Protein AF-A0A7C7GQB6-F1 (afdb_monomer)

Nearest PDB structures (foldseek):
  8q01-assembly1_b  TM=3.388E-01  e=7.720E+00  Staphylococcus phage 812
  8qje-assembly1_W  TM=3.036E-01  e=8.707E+00  Staphylococcus phage 812

Mean predicted aligned error: 8.92 Å

Solvent-accessible surface area (backbone atoms only — not comparable to full-atom values): 10296 Å² total; per-residue (Å²): 119,85,79,39,52,36,67,22,80,66,44,85,80,32,43,26,67,50,54,74,67,58,46,50,57,51,26,56,77,70,77,45,59,72,58,88,51,66,62,58,26,50,51,31,39,35,53,9,39,59,60,48,52,80,47,51,86,51,40,43,52,42,63,76,54,91,80,46,74,56,72,59,32,31,34,79,33,45,49,88,74,39,80,46,58,46,55,44,66,55,67,39,57,42,50,19,26,48,42,38,15,25,42,44,68,72,64,49,53,82,80,52,74,74,82,50,54,31,79,64,48,80,47,82,55,102,87,49,81,49,76,43,63,35,84,97,44,66,39,77,41,58,70,82,57,60,58,32,52,62,42,39,32,44,49,16,48,65,35,30,48,74,32,92,75,44,48,86,79,70,83,55,78,89,74,60,73,89,126

Structure (mmCIF, N/CA/C/O backbone):
data_AF-A0A7C7GQB6-F1
#
_entry.id   AF-A0A7C7GQB6-F1
#
loop_
_atom_site.group_PDB
_atom_site.id
_atom_site.type_symbol
_atom_site.label_atom_id
_atom_site.label_alt_id
_atom_site.label_comp_id
_atom_site.label_asym_id
_atom_site.label_entity_id
_atom_site.label_seq_id
_atom_site.pdbx_PDB_ins_code
_atom_site.Cartn_x
_atom_site.Cartn_y
_atom_site.Cartn_z
_atom_site.occupancy
_atom_site.B_iso_or_equiv
_atom_site.auth_seq_id
_atom_site.auth_comp_id
_atom_site.auth_asym_id
_atom_site.auth_atom_id
_atom_site.pdbx_PDB_model_num
ATOM 1 N N . MET A 1 1 ? -6.921 -18.871 4.828 1.00 70.94 1 MET A N 1
ATOM 2 C CA . MET A 1 1 ? -6.533 -19.418 3.502 1.00 70.94 1 MET A CA 1
ATOM 3 C C . MET A 1 1 ? -5.348 -18.599 3.068 1.00 70.94 1 MET A C 1
ATOM 5 O O . MET A 1 1 ? -5.492 -17.382 3.050 1.00 70.94 1 MET A O 1
ATOM 9 N N . ALA A 1 2 ? -4.231 -19.246 2.734 1.00 89.69 2 ALA A N 1
ATOM 10 C CA . ALA A 1 2 ? -2.969 -18.555 2.496 1.00 89.69 2 ALA A CA 1
ATOM 11 C C . ALA A 1 2 ? -3.115 -17.376 1.518 1.00 89.69 2 ALA A C 1
ATOM 13 O O . ALA A 1 2 ? -3.885 -17.445 0.557 1.00 89.69 2 ALA A O 1
ATOM 14 N N . LEU A 1 3 ? -2.388 -16.295 1.799 1.00 96.31 3 LEU A N 1
ATOM 15 C CA . LEU A 1 3 ? -2.305 -15.127 0.923 1.00 96.31 3 LEU A CA 1
ATOM 16 C C . LEU A 1 3 ? -1.665 -15.514 -0.413 1.00 96.31 3 LEU A C 1
ATOM 18 O O . LEU A 1 3 ? -0.683 -16.258 -0.447 1.00 96.31 3 LEU A O 1
ATOM 22 N N . ILE A 1 4 ? -2.196 -14.961 -1.496 1.00 97.62 4 ILE A N 1
ATOM 23 C CA . ILE A 1 4 ? -1.592 -15.016 -2.822 1.00 97.62 4 ILE A CA 1
ATOM 24 C C . ILE A 1 4 ? -0.772 -13.736 -2.966 1.00 97.62 4 ILE A C 1
ATOM 26 O O . ILE A 1 4 ? -1.314 -12.639 -3.117 1.00 97.62 4 ILE A O 1
ATOM 30 N N . VAL A 1 5 ? 0.545 -13.877 -2.845 1.00 97.81 5 VAL A N 1
ATOM 31 C CA . VAL A 1 5 ? 1.470 -12.742 -2.801 1.00 97.81 5 VAL A CA 1
ATOM 32 C C . VAL A 1 5 ? 1.853 -12.326 -4.216 1.00 97.81 5 VAL A C 1
ATOM 34 O O . VAL A 1 5 ? 2.318 -13.149 -4.997 1.00 97.81 5 VAL A O 1
ATOM 37 N N . GLU A 1 6 ? 1.683 -11.044 -4.526 1.00 97.56 6 GLU A N 1
ATOM 38 C CA . GLU A 1 6 ? 2.256 -10.419 -5.716 1.00 97.56 6 GLU A CA 1
ATOM 39 C C . GLU A 1 6 ? 3.750 -10.157 -5.492 1.00 97.56 6 GLU A C 1
ATOM 41 O O . GLU A 1 6 ? 4.127 -9.448 -4.555 1.00 97.56 6 GLU A O 1
ATOM 46 N N . ASP A 1 7 ? 4.588 -10.702 -6.369 1.00 95.62 7 ASP A N 1
ATOM 47 C CA . ASP A 1 7 ? 6.048 -10.598 -6.310 1.00 95.62 7 ASP A CA 1
ATOM 48 C C . ASP A 1 7 ? 6.649 -9.720 -7.421 1.00 95.62 7 ASP A C 1
ATOM 50 O O . ASP A 1 7 ? 7.855 -9.492 -7.419 1.00 95.62 7 ASP A O 1
ATOM 54 N N . GLY A 1 8 ? 5.815 -9.172 -8.310 1.00 95.56 8 GLY A N 1
ATOM 55 C CA . GLY A 1 8 ? 6.209 -8.387 -9.477 1.00 95.56 8 GLY A CA 1
ATOM 56 C C . GLY A 1 8 ? 5.982 -9.112 -10.805 1.00 95.56 8 GLY A C 1
ATOM 57 O O . GLY A 1 8 ? 6.070 -8.488 -11.863 1.00 95.56 8 GLY A O 1
ATOM 58 N N . THR A 1 9 ? 5.628 -10.400 -10.770 1.00 96.06 9 THR A N 1
ATOM 59 C CA . THR A 1 9 ? 5.387 -11.222 -11.964 1.00 96.06 9 THR A CA 1
ATOM 60 C C . THR A 1 9 ? 3.933 -11.233 -12.448 1.00 96.06 9 THR A C 1
ATOM 62 O O . THR A 1 9 ? 3.624 -11.925 -13.419 1.00 96.06 9 THR A O 1
ATOM 65 N N . VAL A 1 10 ? 3.042 -10.429 -11.847 1.00 95.38 10 VAL A N 1
ATOM 66 C CA . VAL A 1 10 ? 1.593 -10.410 -12.135 1.00 95.38 10 VAL A CA 1
ATOM 67 C C . VAL A 1 10 ? 0.948 -11.742 -11.753 1.00 95.38 10 VAL A C 1
ATOM 69 O O . VAL A 1 10 ? 0.405 -12.480 -12.582 1.00 95.38 10 VAL A O 1
ATOM 72 N N . VAL A 1 11 ? 1.007 -12.056 -10.463 1.00 96.50 11 VAL A N 1
ATOM 73 C CA . VAL A 1 11 ? 0.475 -13.300 -9.913 1.00 96.50 11 VAL A CA 1
ATOM 74 C C . VAL A 1 11 ? -1.052 -13.287 -10.009 1.00 96.50 11 VAL A C 1
ATOM 76 O O . VAL A 1 11 ? -1.742 -12.401 -9.495 1.00 96.50 11 VAL A O 1
ATOM 79 N N . ALA A 1 12 ? -1.607 -14.293 -10.686 1.00 94.50 12 ALA A N 1
ATOM 80 C CA . ALA A 1 12 ? -3.045 -14.393 -10.898 1.00 94.50 12 ALA A CA 1
ATOM 81 C C . ALA A 1 12 ? -3.794 -14.489 -9.559 1.00 94.50 12 ALA A C 1
ATOM 83 O O . ALA A 1 12 ? -3.564 -15.399 -8.766 1.00 94.50 12 ALA A O 1
ATOM 84 N N . GLY A 1 13 ? -4.721 -13.556 -9.330 1.00 93.94 13 GLY A N 1
ATOM 85 C CA . GLY A 1 13 ? -5.523 -13.526 -8.107 1.00 93.94 13 GLY A CA 1
ATOM 86 C C . GLY A 1 13 ? -4.771 -13.039 -6.868 1.00 93.94 13 GLY A C 1
ATOM 87 O O . GLY A 1 13 ? -5.239 -13.306 -5.764 1.00 93.94 13 GLY A O 1
ATOM 88 N N . ALA A 1 14 ? -3.643 -12.336 -7.027 1.00 97.06 14 ALA A N 1
ATOM 89 C CA . ALA A 1 14 ? -2.919 -11.773 -5.897 1.00 97.06 14 ALA A CA 1
ATOM 90 C C . ALA A 1 14 ? -3.815 -10.899 -5.008 1.00 97.06 14 ALA A C 1
ATOM 92 O O . ALA A 1 14 ? -4.582 -10.059 -5.492 1.00 97.06 14 ALA A O 1
ATOM 93 N N . ASP A 1 15 ? -3.694 -11.103 -3.700 1.00 97.56 15 ASP A N 1
ATOM 94 C CA . ASP A 1 15 ? -4.493 -10.454 -2.662 1.00 97.56 15 ASP A CA 1
ATOM 95 C C . ASP A 1 15 ? -3.631 -9.835 -1.542 1.00 97.56 15 ASP A C 1
ATOM 97 O O . ASP A 1 15 ? -4.162 -9.299 -0.566 1.00 97.56 15 ASP A O 1
ATOM 101 N N . SER A 1 16 ? -2.302 -9.867 -1.701 1.00 97.94 16 SER A N 1
ATOM 102 C CA . SER A 1 16 ? -1.323 -9.252 -0.804 1.00 97.94 16 SER A CA 1
ATOM 103 C C . SER A 1 16 ? -0.020 -8.900 -1.537 1.00 97.94 16 SER A C 1
ATOM 105 O O . SER A 1 16 ? 0.312 -9.517 -2.544 1.00 97.94 16 SER A O 1
ATOM 107 N N . PHE A 1 17 ? 0.755 -7.942 -1.016 1.00 98.06 17 PHE A N 1
ATOM 108 C CA . PHE A 1 17 ? 2.130 -7.639 -1.458 1.00 98.06 17 PHE A CA 1
ATOM 109 C C . PHE A 1 17 ? 3.212 -8.260 -0.556 1.00 98.06 17 PHE A C 1
ATOM 111 O O . PHE A 1 17 ? 4.404 -8.154 -0.848 1.00 98.06 17 PHE A O 1
ATOM 118 N N . SER A 1 18 ? 2.802 -8.890 0.548 1.00 96.75 18 SER A N 1
ATOM 119 C CA . SER A 1 18 ? 3.688 -9.529 1.526 1.00 96.75 18 SER A CA 1
ATOM 120 C C . SER A 1 18 ? 3.095 -10.846 2.024 1.00 96.75 18 SER A C 1
ATOM 122 O O . SER A 1 18 ? 1.871 -10.983 2.135 1.00 96.75 18 SER A O 1
ATOM 124 N N . SER A 1 19 ? 3.957 -11.801 2.380 1.00 97.25 19 SER A N 1
ATOM 125 C CA . SER A 1 19 ? 3.536 -12.982 3.139 1.00 97.25 19 SER A CA 1
ATOM 126 C C . SER A 1 19 ? 3.063 -12.582 4.546 1.00 97.25 19 SER A C 1
ATOM 128 O O . SER A 1 19 ? 3.399 -11.502 5.037 1.00 97.25 19 SER A O 1
ATOM 130 N N . LEU A 1 20 ? 2.305 -13.450 5.226 1.00 96.94 20 LEU A N 1
ATOM 131 C CA . LEU A 1 20 ? 1.854 -13.183 6.600 1.00 96.94 20 LEU A CA 1
ATOM 132 C C . LEU A 1 20 ? 3.038 -13.006 7.569 1.00 96.94 20 LEU A C 1
ATOM 134 O O . LEU A 1 20 ? 3.016 -12.120 8.423 1.00 96.94 20 LEU A O 1
ATOM 138 N N . ILE A 1 21 ? 4.074 -13.837 7.419 1.00 96.56 21 ILE A N 1
ATOM 139 C CA . ILE A 1 21 ? 5.268 -13.814 8.273 1.00 96.56 21 ILE A CA 1
ATOM 140 C C . ILE A 1 21 ? 6.021 -12.495 8.084 1.00 96.56 21 ILE A C 1
ATOM 142 O O . ILE A 1 21 ? 6.304 -11.805 9.065 1.00 96.56 21 ILE A O 1
ATOM 146 N N . ASP A 1 22 ? 6.272 -12.104 6.832 1.00 96.88 22 ASP A N 1
ATOM 147 C CA . ASP A 1 22 ? 6.981 -10.859 6.524 1.00 96.88 22 ASP A CA 1
ATOM 148 C C . ASP A 1 22 ? 6.170 -9.638 6.956 1.00 96.88 22 ASP A C 1
ATOM 150 O O . ASP A 1 22 ? 6.722 -8.683 7.500 1.00 96.88 22 ASP A O 1
ATOM 154 N N . ALA A 1 23 ? 4.848 -9.675 6.766 1.00 97.25 23 ALA A N 1
ATOM 155 C CA . ALA A 1 23 ? 3.964 -8.599 7.186 1.00 97.25 23 ALA A CA 1
ATOM 156 C C . ALA A 1 23 ? 3.983 -8.403 8.707 1.00 97.25 23 ALA A C 1
ATOM 158 O O . ALA A 1 23 ? 4.039 -7.267 9.171 1.00 97.25 23 ALA A O 1
ATOM 159 N N . ARG A 1 24 ? 3.991 -9.484 9.495 1.00 97.19 24 ARG A N 1
ATOM 160 C CA . ARG A 1 24 ? 4.112 -9.395 10.959 1.00 97.19 24 ARG A CA 1
ATOM 161 C C . ARG A 1 24 ? 5.477 -8.878 11.392 1.00 97.19 24 ARG A C 1
ATOM 163 O O . ARG A 1 24 ? 5.537 -7.992 12.240 1.00 97.19 24 ARG A O 1
ATOM 170 N N . ALA A 1 25 ? 6.556 -9.387 10.799 1.00 96.75 25 ALA A N 1
ATOM 171 C CA . ALA A 1 25 ? 7.905 -8.911 11.097 1.00 96.75 25 ALA A CA 1
ATOM 172 C C . ALA A 1 25 ? 8.040 -7.408 10.804 1.00 96.75 25 ALA A C 1
ATOM 174 O O . ALA A 1 25 ? 8.552 -6.646 11.624 1.00 96.75 25 ALA A O 1
ATOM 175 N N . LEU A 1 26 ? 7.513 -6.967 9.661 1.00 95.25 26 LEU A N 1
ATOM 176 C CA . LEU A 1 26 ? 7.531 -5.565 9.271 1.00 95.25 26 LEU A CA 1
ATOM 177 C C . LEU A 1 26 ? 6.618 -4.714 10.167 1.00 95.25 26 LEU A C 1
ATOM 179 O O . LEU A 1 26 ? 7.030 -3.637 10.580 1.00 95.25 26 LEU A O 1
ATOM 183 N N . ALA A 1 27 ? 5.431 -5.197 10.543 1.00 96.31 27 ALA A N 1
ATOM 184 C CA . ALA A 1 27 ? 4.545 -4.491 11.469 1.00 96.31 27 ALA A CA 1
ATOM 185 C C . ALA A 1 27 ? 5.230 -4.216 12.819 1.00 96.31 27 ALA A C 1
ATOM 187 O O . ALA A 1 27 ? 5.246 -3.073 13.275 1.00 96.31 27 ALA A O 1
ATOM 188 N N . VAL A 1 28 ? 5.887 -5.226 13.401 1.00 96.25 28 VAL A N 1
ATOM 189 C CA . VAL A 1 28 ? 6.625 -5.095 14.670 1.00 96.25 28 VAL A CA 1
ATOM 190 C C . VAL A 1 28 ? 7.731 -4.043 14.576 1.00 96.25 28 VAL A C 1
ATOM 192 O O . VAL A 1 28 ? 7.848 -3.205 15.469 1.00 96.25 28 VAL A O 1
ATOM 195 N N . ASN A 1 29 ? 8.497 -4.026 13.480 1.00 95.31 29 ASN A N 1
ATOM 196 C CA . ASN A 1 29 ? 9.581 -3.056 13.281 1.00 95.31 29 ASN A CA 1
ATOM 197 C C . ASN A 1 29 ? 9.105 -1.592 13.288 1.00 95.31 29 ASN A C 1
ATOM 199 O O . ASN A 1 29 ? 9.885 -0.702 13.620 1.00 95.31 29 ASN A O 1
ATOM 203 N N . TYR A 1 30 ? 7.841 -1.342 12.934 1.00 93.75 30 TYR A N 1
ATOM 204 C CA . TYR A 1 30 ? 7.252 -0.002 12.859 1.00 93.75 30 TYR A CA 1
ATOM 205 C C . TYR A 1 30 ? 6.214 0.278 13.957 1.00 93.75 30 TYR A C 1
ATOM 207 O O . TYR A 1 30 ? 5.532 1.300 13.898 1.00 93.75 30 TYR A O 1
ATOM 215 N N . GLY A 1 31 ? 6.096 -0.598 14.963 1.00 94.69 31 GLY A N 1
ATOM 216 C CA . GLY A 1 31 ? 5.137 -0.438 16.062 1.00 94.69 31 GLY A CA 1
ATOM 217 C C . GLY A 1 31 ? 3.670 -0.569 15.637 1.00 94.69 31 GLY A C 1
ATOM 218 O O . GLY A 1 31 ? 2.796 -0.010 16.293 1.00 94.69 31 GLY A O 1
ATOM 219 N N . LEU A 1 32 ? 3.409 -1.276 14.536 1.00 95.62 32 LEU A N 1
ATOM 220 C CA . LEU A 1 32 ? 2.077 -1.570 14.014 1.00 95.62 32 LEU A CA 1
ATOM 221 C C . LEU A 1 32 ? 1.599 -2.935 14.507 1.00 95.62 32 LEU A C 1
ATOM 223 O O . LEU A 1 32 ? 2.395 -3.818 14.835 1.00 95.62 32 LEU A O 1
ATOM 227 N N . THR A 1 33 ? 0.285 -3.128 14.514 1.00 93.94 33 THR A N 1
ATOM 228 C CA . THR A 1 33 ? -0.357 -4.341 15.015 1.00 93.94 33 THR A CA 1
ATOM 229 C C . THR A 1 33 ? -1.181 -5.039 13.941 1.00 93.94 33 THR A C 1
ATOM 231 O O . THR A 1 33 ? -1.973 -4.442 13.213 1.00 93.94 33 THR A O 1
ATOM 234 N N . LEU A 1 34 ? -1.013 -6.357 13.871 1.00 96.12 34 LEU A N 1
ATOM 235 C CA . LEU A 1 34 ? -1.897 -7.257 13.140 1.00 96.12 34 LEU A CA 1
ATOM 236 C C . LEU A 1 34 ? -2.498 -8.259 14.134 1.00 96.12 34 LEU A C 1
ATOM 238 O O . LEU A 1 34 ? -1.863 -8.543 15.155 1.00 96.12 34 LEU A O 1
ATOM 242 N N . PRO A 1 35 ?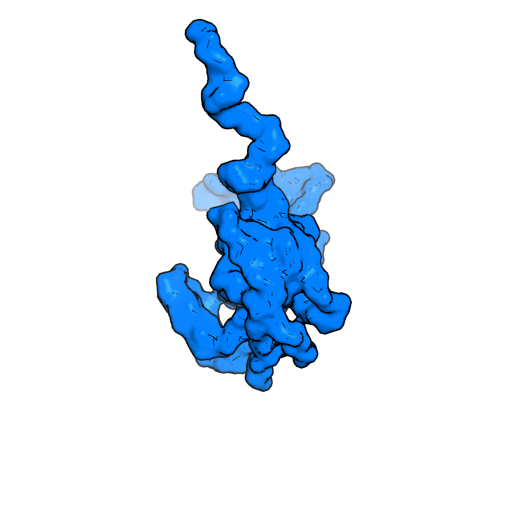 -3.687 -8.815 13.849 1.00 96.62 35 PRO A N 1
ATOM 243 C CA . PRO A 1 35 ? -4.267 -9.881 14.654 1.00 96.62 35 PRO A CA 1
ATOM 244 C C . PRO A 1 35 ? -3.295 -11.041 14.906 1.00 96.62 35 PRO A C 1
ATOM 246 O O . PRO A 1 35 ? -2.480 -11.406 14.049 1.00 96.62 35 PRO A O 1
ATOM 249 N N . VAL A 1 36 ? -3.396 -11.633 16.098 1.00 95.44 36 VAL A N 1
ATOM 250 C CA . VAL A 1 36 ? -2.636 -12.839 16.467 1.00 95.44 36 VAL A CA 1
ATOM 251 C C . VAL A 1 36 ? -3.205 -14.068 15.762 1.00 95.44 36 VAL A C 1
ATOM 253 O O . VAL A 1 36 ? -2.446 -14.958 15.390 1.00 95.44 36 VAL A O 1
ATOM 256 N N . ASP A 1 37 ? -4.519 -14.098 15.529 1.00 96.31 37 ASP A N 1
ATOM 257 C CA . ASP A 1 37 ? -5.131 -15.117 14.686 1.00 96.31 37 ASP A CA 1
ATOM 258 C C . ASP A 1 37 ? -4.700 -14.921 13.227 1.00 96.31 37 ASP A C 1
ATOM 260 O O . ASP A 1 37 ? -4.782 -13.822 12.670 1.00 96.31 37 ASP A O 1
ATOM 264 N N . ASP A 1 38 ? -4.206 -15.994 12.612 1.00 96.75 38 ASP A N 1
ATOM 265 C CA . ASP A 1 38 ? -3.687 -15.952 11.246 1.00 96.75 38 ASP A CA 1
ATOM 266 C C . ASP A 1 38 ? -4.796 -15.657 10.235 1.00 96.75 38 ASP A C 1
ATOM 268 O O . ASP A 1 38 ? -4.595 -14.865 9.318 1.00 96.75 38 ASP A O 1
ATOM 272 N N . THR A 1 39 ? -5.990 -16.224 10.419 1.00 96.00 39 THR A N 1
ATOM 273 C CA . THR A 1 39 ? -7.111 -16.012 9.494 1.00 96.00 39 THR A CA 1
ATOM 274 C C . THR A 1 39 ? -7.574 -14.560 9.543 1.00 96.00 39 THR A C 1
ATOM 276 O O . THR A 1 39 ? -7.787 -13.941 8.499 1.00 96.00 39 THR A O 1
ATOM 279 N N . GLU A 1 40 ? -7.682 -13.982 10.737 1.00 95.94 40 GLU A N 1
ATOM 280 C CA . GLU A 1 40 ? -8.010 -12.567 10.907 1.00 95.94 40 GLU A CA 1
ATOM 281 C C . GLU A 1 40 ? -6.923 -11.657 10.327 1.00 95.94 40 GLU A C 1
ATOM 283 O O . GLU A 1 40 ? -7.238 -10.694 9.624 1.00 95.94 40 GLU A O 1
ATOM 288 N N . ALA A 1 41 ? -5.645 -11.964 10.558 1.00 96.88 41 ALA A N 1
ATOM 289 C CA . ALA A 1 41 ? -4.536 -11.177 10.027 1.00 96.88 41 ALA A CA 1
ATOM 290 C C . ALA A 1 41 ? -4.488 -11.206 8.497 1.00 96.88 41 ALA A C 1
ATOM 292 O O . ALA A 1 41 ? -4.329 -10.162 7.862 1.00 96.88 41 ALA A O 1
ATOM 293 N N . GLU A 1 42 ? -4.693 -12.376 7.893 1.00 97.62 42 GLU A N 1
ATOM 294 C CA . GLU A 1 42 ? -4.820 -12.517 6.445 1.00 97.62 42 GLU A CA 1
ATOM 295 C C . GLU A 1 42 ? -5.991 -11.682 5.902 1.00 97.62 42 GLU A C 1
ATOM 297 O O . GLU A 1 42 ? -5.857 -11.017 4.875 1.00 97.62 42 GLU A O 1
ATOM 302 N N . VAL A 1 43 ? -7.140 -11.669 6.587 1.00 96.31 43 VAL A N 1
ATOM 303 C CA . VAL A 1 43 ? -8.281 -10.821 6.203 1.00 96.31 43 VAL A CA 1
ATOM 304 C C . VAL A 1 43 ? -7.914 -9.338 6.273 1.00 96.31 43 VAL A C 1
ATOM 306 O O . VAL A 1 43 ? -8.197 -8.606 5.322 1.00 96.31 43 VAL A O 1
ATOM 309 N N . LYS A 1 44 ? -7.245 -8.884 7.339 1.00 96.25 44 LYS A N 1
ATOM 310 C CA . LYS A 1 44 ? -6.797 -7.486 7.458 1.00 96.25 44 LYS A CA 1
ATOM 311 C C . LYS A 1 44 ? -5.809 -7.107 6.358 1.00 96.25 44 LYS A C 1
ATOM 313 O O . LYS A 1 44 ? -5.949 -6.033 5.780 1.00 96.25 44 LYS A O 1
ATOM 318 N N . LEU A 1 45 ? -4.889 -8.003 6.000 1.00 97.69 45 LEU A N 1
ATOM 319 C CA . LEU A 1 45 ? -3.940 -7.788 4.906 1.00 97.69 45 LEU A CA 1
ATOM 320 C C . LEU A 1 45 ? -4.629 -7.651 3.547 1.00 97.69 45 LEU A C 1
ATOM 322 O O . LEU A 1 45 ? -4.274 -6.749 2.784 1.00 97.69 45 LEU A O 1
ATOM 326 N N . ARG A 1 46 ? -5.651 -8.467 3.266 1.00 97.44 46 ARG A N 1
ATOM 327 C CA . ARG A 1 46 ? -6.481 -8.335 2.055 1.00 97.44 46 ARG A CA 1
ATOM 328 C C . ARG A 1 46 ? -7.259 -7.023 2.031 1.00 97.44 46 ARG A C 1
ATOM 330 O O . ARG A 1 46 ? -7.332 -6.356 1.001 1.00 97.44 46 ARG A O 1
ATOM 337 N N . GLN A 1 47 ? -7.826 -6.621 3.167 1.00 95.44 47 GLN A N 1
ATOM 338 C CA . GLN A 1 47 ? -8.517 -5.336 3.285 1.00 95.44 47 GLN A CA 1
ATOM 339 C C . GLN A 1 47 ? -7.553 -4.165 3.061 1.00 95.44 47 GLN A C 1
ATOM 341 O O . GLN A 1 47 ? -7.891 -3.226 2.338 1.00 95.44 47 GLN A O 1
ATOM 346 N N . GLY A 1 48 ? -6.336 -4.245 3.606 1.00 95.75 48 GLY A N 1
ATOM 347 C CA . GLY A 1 48 ? -5.269 -3.283 3.351 1.00 95.75 48 GLY A CA 1
ATOM 348 C C . GLY A 1 48 ? -4.882 -3.223 1.874 1.00 95.75 48 GLY A C 1
ATOM 349 O O . GLY A 1 48 ? -4.804 -2.135 1.311 1.00 95.75 48 GLY A O 1
ATOM 350 N N . TYR A 1 49 ? -4.726 -4.377 1.220 1.00 97.06 49 TYR A N 1
ATOM 351 C CA . TYR A 1 49 ? -4.433 -4.479 -0.212 1.00 97.06 49 TYR A CA 1
ATOM 352 C C . TYR A 1 49 ? -5.498 -3.779 -1.068 1.00 97.06 49 TYR A C 1
ATOM 354 O O . TYR A 1 49 ? -5.179 -2.923 -1.896 1.00 97.06 49 TYR A O 1
ATOM 362 N N . LEU A 1 50 ? -6.777 -4.077 -0.815 1.00 95.06 50 LEU A N 1
ATOM 363 C CA . LEU A 1 50 ? -7.903 -3.448 -1.507 1.00 95.06 50 LEU A CA 1
ATOM 364 C C . LEU A 1 50 ? -7.984 -1.944 -1.233 1.00 95.06 50 LEU A C 1
ATOM 366 O O . LEU A 1 50 ? -8.270 -1.168 -2.147 1.00 95.06 50 LEU A O 1
ATOM 370 N N . ASN A 1 51 ? -7.688 -1.509 -0.005 1.00 93.69 51 ASN A N 1
ATOM 371 C CA . ASN A 1 51 ? -7.692 -0.092 0.354 1.00 93.69 51 ASN A CA 1
ATOM 372 C C . ASN A 1 51 ? -6.713 0.723 -0.501 1.00 93.69 51 ASN A C 1
ATOM 374 O O . ASN A 1 51 ? -6.995 1.880 -0.811 1.00 93.69 51 ASN A O 1
ATOM 378 N N . LEU A 1 52 ? -5.594 0.135 -0.935 1.00 95.25 52 LEU A N 1
ATOM 379 C CA . LEU A 1 52 ? -4.618 0.837 -1.768 1.00 95.25 52 LEU A CA 1
ATOM 380 C C . LEU A 1 52 ? -5.136 1.145 -3.179 1.00 95.25 52 LEU A C 1
ATOM 382 O O . LEU A 1 52 ? -4.658 2.104 -3.784 1.00 95.25 52 LEU A O 1
ATOM 386 N N . LEU A 1 53 ? -6.145 0.430 -3.692 1.00 93.62 53 LEU A N 1
ATOM 387 C CA . LEU A 1 53 ? -6.700 0.660 -5.036 1.00 93.62 53 LEU A CA 1
ATOM 388 C C . LEU A 1 53 ? -7.206 2.093 -5.237 1.00 93.62 53 LEU A C 1
ATOM 390 O O . LEU A 1 53 ? -7.094 2.645 -6.332 1.00 93.62 53 LEU A O 1
ATOM 394 N N . GLN A 1 54 ? -7.675 2.749 -4.174 1.00 89.94 54 GLN A N 1
ATOM 395 C CA . GLN A 1 54 ? -8.103 4.150 -4.238 1.00 89.94 54 GLN A CA 1
ATOM 396 C C . GLN A 1 54 ? -6.951 5.121 -4.567 1.00 89.94 54 GLN A C 1
ATOM 398 O O . GLN A 1 54 ? -7.189 6.258 -4.977 1.00 89.94 54 GLN A O 1
ATOM 403 N N . ARG A 1 55 ? -5.692 4.691 -4.403 1.00 92.75 55 ARG A N 1
ATOM 404 C CA . ARG A 1 55 ? -4.486 5.490 -4.667 1.00 92.75 55 ARG A CA 1
ATOM 405 C C . ARG A 1 55 ? -4.027 5.427 -6.119 1.00 92.75 55 ARG A C 1
ATOM 407 O O . ARG A 1 55 ? -3.211 6.262 -6.507 1.00 92.75 55 ARG A O 1
ATOM 414 N N . GLU A 1 56 ? -4.600 4.545 -6.940 1.00 94.06 56 GLU A N 1
ATOM 415 C CA . GLU A 1 56 ? -4.218 4.316 -8.343 1.00 94.06 56 GLU A CA 1
ATOM 416 C C . GLU A 1 56 ? -4.011 5.621 -9.130 1.00 94.06 56 GLU A C 1
ATOM 418 O O . GLU A 1 56 ? -2.993 5.810 -9.789 1.00 94.06 56 GLU A O 1
ATOM 423 N N . ARG A 1 57 ? -4.942 6.575 -9.008 1.00 92.81 57 ARG A N 1
ATOM 424 C CA . ARG A 1 57 ? -4.909 7.834 -9.776 1.00 92.81 57 ARG A CA 1
ATOM 425 C C . ARG A 1 57 ? -3.733 8.747 -9.414 1.00 92.81 57 ARG A C 1
ATOM 427 O O . ARG A 1 57 ? -3.311 9.558 -10.245 1.00 92.81 57 ARG A O 1
ATOM 434 N N . THR A 1 58 ? -3.224 8.627 -8.190 1.00 94.75 58 THR A N 1
ATOM 435 C CA . THR A 1 58 ? -2.134 9.462 -7.666 1.00 94.75 58 THR A CA 1
ATOM 436 C C . THR A 1 58 ? -0.746 8.923 -7.998 1.00 94.75 58 THR A C 1
ATOM 438 O O . THR A 1 58 ? 0.214 9.692 -7.981 1.00 94.75 58 THR A O 1
ATOM 441 N N . LEU A 1 59 ? -0.636 7.634 -8.322 1.00 96.44 59 LEU A N 1
ATOM 442 C CA . LEU A 1 59 ? 0.639 6.961 -8.559 1.00 96.44 59 LEU A CA 1
ATOM 443 C C . LEU A 1 59 ? 1.269 7.376 -9.890 1.00 96.44 59 LEU A C 1
ATOM 445 O O . LEU A 1 59 ? 0.570 7.724 -10.847 1.00 96.44 59 LEU A O 1
ATOM 449 N N . GLN A 1 60 ? 2.599 7.347 -9.933 1.00 95.38 60 GLN A N 1
ATOM 450 C CA . G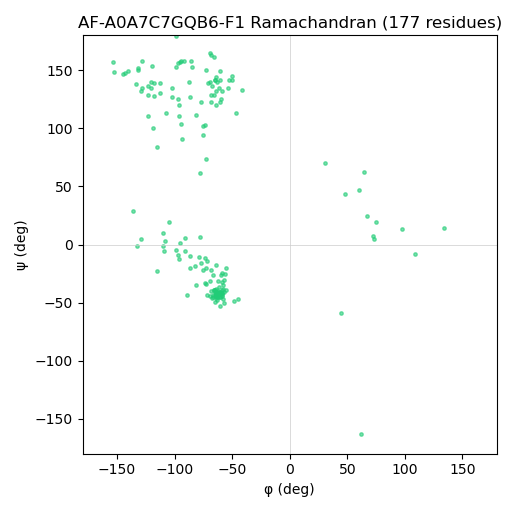LN A 1 60 ? 3.377 7.499 -11.162 1.00 95.38 60 GLN A CA 1
ATOM 451 C C . GLN A 1 60 ? 3.203 6.286 -12.078 1.00 95.38 60 GLN A C 1
ATOM 453 O O . GLN A 1 60 ? 2.759 5.221 -11.647 1.00 95.38 60 GLN A O 1
ATOM 458 N N . GLY A 1 61 ? 3.609 6.441 -13.338 1.00 94.94 61 GLY A N 1
ATOM 459 C CA . GLY A 1 61 ? 3.687 5.327 -14.272 1.00 94.94 61 GLY A CA 1
ATOM 460 C C . GLY A 1 61 ? 2.345 4.647 -14.548 1.00 94.94 61 GLY A C 1
ATOM 461 O O . GLY A 1 61 ? 1.264 5.168 -14.246 1.00 94.94 61 GLY A O 1
ATOM 462 N N . SER A 1 62 ? 2.423 3.446 -15.105 1.00 95.81 62 SER A N 1
ATOM 463 C CA . SER A 1 62 ? 1.269 2.625 -15.474 1.00 95.81 62 SER A CA 1
ATOM 464 C C . SER A 1 62 ? 1.432 1.200 -14.979 1.00 95.81 62 SER A C 1
ATOM 466 O O . SER A 1 62 ? 2.544 0.688 -14.894 1.00 95.81 62 SER A O 1
ATOM 468 N N . ARG A 1 63 ? 0.305 0.548 -14.694 1.00 96.00 63 ARG A N 1
ATOM 469 C CA . ARG A 1 63 ? 0.241 -0.905 -14.515 1.00 96.00 63 ARG A CA 1
ATOM 470 C C . ARG A 1 63 ? 0.865 -1.612 -15.720 1.00 96.00 63 ARG A C 1
ATOM 472 O O . ARG A 1 63 ? 0.670 -1.160 -16.848 1.00 96.00 63 ARG A O 1
ATOM 479 N N . ILE A 1 64 ? 1.591 -2.702 -15.484 1.00 96.44 64 ILE A N 1
ATOM 480 C CA . ILE A 1 64 ? 2.233 -3.467 -16.566 1.00 96.44 64 ILE A CA 1
ATOM 481 C C . ILE A 1 64 ? 1.270 -4.441 -17.245 1.00 96.44 64 ILE A C 1
ATOM 483 O O . ILE A 1 64 ? 1.525 -4.888 -18.360 1.00 96.44 64 ILE A O 1
ATOM 487 N N . SER A 1 65 ? 0.152 -4.761 -16.592 1.00 95.31 65 SER A N 1
ATOM 488 C CA . SER A 1 65 ? -0.848 -5.687 -17.107 1.00 95.31 65 SER A CA 1
ATOM 489 C C . SER A 1 65 ? -2.266 -5.248 -16.756 1.00 95.31 65 SER A C 1
ATOM 491 O O . SER A 1 65 ? -2.522 -4.673 -15.701 1.00 95.31 65 SER A O 1
ATOM 493 N N . ALA A 1 66 ? -3.219 -5.555 -17.637 1.00 92.19 66 ALA A N 1
ATOM 494 C CA . ALA A 1 66 ? -4.639 -5.319 -17.389 1.00 92.19 66 ALA A CA 1
ATOM 495 C C . ALA A 1 66 ? -5.252 -6.339 -16.414 1.00 92.19 66 ALA A C 1
ATOM 497 O O . ALA A 1 66 ? -6.283 -6.054 -15.812 1.00 92.19 66 ALA A O 1
ATOM 498 N N . VAL A 1 67 ? -4.630 -7.516 -16.258 1.00 92.31 67 VAL A N 1
ATOM 499 C CA . VAL A 1 67 ? -5.142 -8.589 -15.385 1.00 92.31 67 VAL A CA 1
ATOM 500 C C . VAL A 1 67 ? -4.609 -8.513 -13.954 1.00 92.31 67 VAL A C 1
ATOM 502 O O . VAL A 1 67 ? -5.046 -9.284 -13.105 1.00 92.31 67 VAL A O 1
ATOM 505 N N . GLN A 1 68 ? -3.686 -7.589 -13.668 1.00 94.44 68 GLN A N 1
ATOM 506 C CA . GLN A 1 68 ? -3.180 -7.405 -12.310 1.00 94.44 68 GLN A CA 1
ATOM 507 C C . GLN A 1 68 ? -4.282 -6.863 -11.389 1.00 94.44 68 GLN A C 1
ATOM 509 O O . GLN A 1 68 ? -5.016 -5.931 -11.737 1.00 94.44 68 GLN A O 1
ATOM 514 N N . THR A 1 69 ? -4.378 -7.425 -10.190 1.00 95.19 69 THR A N 1
ATOM 515 C CA . THR A 1 69 ? -5.419 -7.091 -9.211 1.00 95.19 69 THR A CA 1
ATOM 516 C C . THR A 1 69 ? -5.085 -5.822 -8.422 1.00 95.19 69 THR A C 1
ATOM 518 O O . THR A 1 69 ? -5.980 -5.028 -8.132 1.00 95.19 69 THR A O 1
ATOM 521 N N . GLY A 1 70 ? -3.803 -5.584 -8.133 1.00 94.81 70 GLY A N 1
ATOM 522 C CA . GLY A 1 70 ? -3.312 -4.496 -7.281 1.00 94.81 70 GLY A CA 1
ATOM 523 C C . GLY A 1 70 ? -2.788 -3.261 -8.013 1.00 94.81 70 GLY A C 1
ATOM 524 O O . GLY A 1 70 ? -2.750 -3.181 -9.242 1.00 94.81 70 GLY A O 1
ATOM 525 N N . ILE A 1 71 ? -2.353 -2.273 -7.223 1.00 96.56 71 ILE A N 1
ATOM 526 C CA . ILE A 1 71 ? -1.776 -1.011 -7.721 1.00 96.56 71 ILE A CA 1
ATOM 527 C C . ILE A 1 71 ? -0.364 -1.147 -8.319 1.00 96.56 71 ILE A C 1
ATOM 529 O O . ILE A 1 71 ? 0.052 -0.278 -9.088 1.00 96.56 71 ILE A O 1
ATOM 533 N N . TYR A 1 72 ? 0.347 -2.219 -7.969 1.00 97.44 72 TYR A N 1
ATOM 534 C CA . TYR A 1 72 ? 1.668 -2.619 -8.464 1.00 97.44 72 TYR A CA 1
ATOM 535 C C . TYR A 1 72 ? 1.608 -4.082 -8.923 1.00 97.44 72 TYR A C 1
ATOM 537 O O . TYR A 1 72 ? 0.707 -4.788 -8.462 1.00 97.44 72 TYR A O 1
ATOM 545 N N . PRO A 1 73 ? 2.518 -4.546 -9.798 1.00 97.38 73 PRO A N 1
ATOM 546 C CA . PRO A 1 73 ? 3.681 -3.853 -10.389 1.00 97.38 73 PRO A CA 1
ATOM 547 C C . PRO A 1 73 ? 3.354 -2.708 -11.371 1.00 97.38 73 PRO A C 1
ATOM 549 O O . PRO A 1 73 ? 2.220 -2.586 -11.850 1.00 97.38 73 PRO A O 1
ATOM 552 N N . ARG A 1 74 ? 4.338 -1.832 -11.651 1.00 96.88 74 ARG A N 1
ATOM 553 C CA . ARG A 1 74 ? 4.195 -0.654 -12.538 1.00 96.88 74 ARG A CA 1
ATOM 554 C C . ARG A 1 74 ? 5.466 -0.352 -13.335 1.00 96.88 74 ARG A C 1
ATOM 556 O O . ARG A 1 74 ? 6.562 -0.485 -12.811 1.00 96.88 74 ARG A O 1
ATOM 563 N N . SER A 1 75 ? 5.313 0.162 -14.555 1.00 96.69 75 SER A N 1
ATOM 564 C CA . SER A 1 75 ? 6.402 0.684 -15.391 1.00 96.69 75 SER A CA 1
ATOM 565 C C . SER A 1 75 ? 6.538 2.206 -15.288 1.00 96.69 75 SER A C 1
ATOM 567 O O . SER A 1 75 ? 5.558 2.908 -15.026 1.00 96.69 75 SER A O 1
ATOM 569 N N . SER A 1 76 ? 7.737 2.723 -15.583 1.00 94.69 76 SER A N 1
ATOM 570 C CA . SER A 1 76 ? 8.038 4.166 -15.642 1.00 94.69 76 SER A CA 1
ATOM 571 C C . SER A 1 76 ? 7.805 4.896 -14.311 1.00 94.69 76 SER A C 1
ATOM 573 O O . SER A 1 76 ? 7.173 5.953 -14.268 1.00 94.69 76 SER A O 1
ATOM 575 N N . VAL A 1 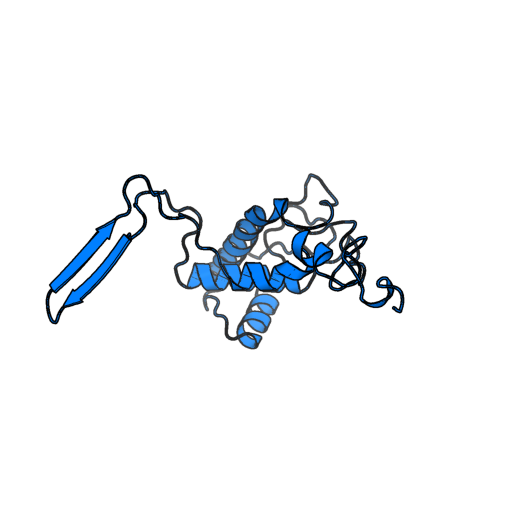77 ? 8.310 4.315 -13.221 1.00 96.00 77 VAL A N 1
ATOM 576 C CA . VAL A 1 77 ? 8.254 4.883 -11.869 1.00 96.00 77 VAL A CA 1
ATOM 577 C C . VAL A 1 77 ? 9.658 5.261 -11.405 1.00 96.00 77 VAL A C 1
ATOM 579 O O . VAL A 1 77 ? 10.606 4.498 -11.593 1.00 96.00 77 VAL A O 1
ATOM 582 N N . LEU A 1 78 ? 9.774 6.418 -10.751 1.00 95.06 78 LEU A N 1
ATOM 583 C CA . LEU A 1 78 ? 10.965 6.811 -10.007 1.00 95.06 78 LEU A CA 1
ATOM 584 C C . LEU A 1 78 ? 10.642 6.851 -8.513 1.00 95.06 78 LEU A C 1
ATOM 586 O O . LEU A 1 78 ? 9.671 7.484 -8.096 1.00 95.06 78 LEU A O 1
ATOM 590 N N . ASN A 1 79 ? 11.487 6.214 -7.707 1.00 93.88 79 ASN A N 1
ATOM 591 C CA . ASN A 1 79 ? 11.488 6.352 -6.257 1.00 93.88 79 ASN A CA 1
ATOM 592 C C . ASN A 1 79 ? 12.718 7.168 -5.857 1.00 93.88 79 ASN A C 1
ATOM 594 O O . ASN A 1 79 ? 13.845 6.717 -6.050 1.00 93.88 79 ASN A O 1
ATOM 598 N N . ASN A 1 80 ? 12.514 8.383 -5.342 1.00 89.62 80 ASN A N 1
ATOM 599 C CA . ASN A 1 80 ? 13.603 9.284 -4.945 1.00 89.62 80 ASN A CA 1
ATOM 600 C C . ASN A 1 80 ? 14.701 9.420 -6.021 1.00 89.62 80 ASN A C 1
ATOM 602 O O . ASN A 1 80 ? 15.889 9.387 -5.717 1.00 89.62 80 ASN A O 1
ATOM 606 N N . CYS A 1 81 ? 14.288 9.566 -7.283 1.00 90.88 81 CYS A N 1
ATOM 607 C CA . CYS A 1 81 ? 15.162 9.692 -8.457 1.00 90.88 81 CYS A CA 1
ATOM 608 C C . CYS A 1 81 ? 15.906 8.437 -8.912 1.00 90.88 81 CYS A C 1
ATOM 610 O O . CYS A 1 81 ? 16.675 8.513 -9.870 1.00 90.88 81 CYS A O 1
ATOM 612 N N . PHE A 1 82 ? 15.610 7.283 -8.320 1.00 93.62 82 PHE A N 1
ATOM 613 C CA . PHE A 1 82 ? 16.075 5.993 -8.810 1.00 93.62 82 PHE A CA 1
ATOM 614 C C . PHE A 1 82 ? 14.954 5.268 -9.561 1.00 93.62 82 PHE A C 1
ATOM 616 O O . PHE A 1 82 ? 13.813 5.264 -9.085 1.00 93.62 82 PHE A O 1
ATOM 623 N N . PRO A 1 83 ? 15.241 4.682 -10.740 1.00 95.44 83 PRO A N 1
ATOM 624 C CA . PRO A 1 83 ? 14.267 3.867 -11.451 1.00 95.44 83 PRO A CA 1
ATOM 625 C C . PRO A 1 83 ? 13.879 2.667 -10.596 1.00 95.44 83 PRO A C 1
ATOM 627 O O . PRO A 1 83 ? 14.726 2.019 -9.986 1.00 95.44 83 PRO A O 1
ATOM 630 N N . VAL A 1 84 ? 12.577 2.410 -10.546 1.00 96.62 84 VAL A N 1
ATOM 631 C CA . VAL A 1 84 ? 12.026 1.179 -9.992 1.00 96.62 84 VAL A CA 1
ATOM 632 C C . VAL A 1 84 ? 11.773 0.236 -11.157 1.00 96.62 84 VAL A C 1
ATOM 634 O O . VAL A 1 84 ? 11.069 0.607 -12.103 1.00 96.62 84 VAL A O 1
ATOM 637 N N . ASP A 1 85 ? 12.340 -0.964 -11.079 1.00 97.06 85 ASP A N 1
ATOM 638 C CA . ASP A 1 85 ? 12.131 -1.993 -12.090 1.00 97.06 85 ASP A CA 1
ATOM 639 C C . ASP A 1 85 ? 10.665 -2.430 -12.127 1.00 97.06 85 ASP A C 1
ATOM 641 O O . ASP A 1 85 ? 9.956 -2.461 -11.116 1.00 97.06 85 ASP A O 1
ATOM 645 N N . SER A 1 86 ? 10.182 -2.728 -13.331 1.00 95.81 86 SER A N 1
ATOM 646 C CA . SER A 1 86 ? 8.759 -2.961 -13.559 1.00 95.81 86 SER A CA 1
ATOM 647 C C . SER A 1 86 ? 8.245 -4.279 -12.987 1.00 95.81 86 SER A C 1
ATOM 649 O O . SER A 1 86 ? 7.039 -4.453 -12.893 1.00 95.81 86 SER A O 1
ATOM 651 N N . ASP A 1 87 ? 9.143 -5.185 -12.621 1.00 95.50 87 ASP A N 1
ATOM 652 C CA . ASP A 1 87 ? 8.913 -6.493 -12.008 1.00 95.50 87 ASP A CA 1
ATOM 653 C C . ASP A 1 87 ? 9.252 -6.498 -10.507 1.00 95.50 87 ASP A C 1
ATOM 655 O O . ASP A 1 87 ? 9.446 -7.552 -9.909 1.00 95.50 87 ASP A O 1
ATOM 659 N N . VAL A 1 88 ? 9.314 -5.320 -9.876 1.00 95.94 88 VAL A N 1
ATOM 660 C CA . VAL A 1 88 ? 9.588 -5.178 -8.444 1.00 95.94 88 VAL A CA 1
ATOM 661 C C . VAL A 1 88 ? 8.406 -4.536 -7.728 1.00 95.94 88 VAL A C 1
ATOM 663 O O . VAL A 1 88 ? 7.803 -3.563 -8.188 1.00 95.94 88 VAL A O 1
ATOM 666 N N . ILE A 1 89 ? 8.106 -5.058 -6.537 1.00 97.44 89 ILE A N 1
ATOM 667 C CA . ILE A 1 89 ? 7.176 -4.443 -5.587 1.00 97.44 89 ILE A CA 1
ATOM 668 C C . ILE A 1 89 ? 7.971 -3.611 -4.571 1.00 97.44 89 ILE A C 1
ATOM 670 O O . ILE A 1 89 ? 8.659 -4.195 -3.726 1.00 97.44 89 ILE A O 1
ATOM 674 N N . PRO A 1 90 ? 7.880 -2.264 -4.606 1.00 97.12 90 PRO A N 1
ATOM 675 C CA . PRO A 1 90 ? 8.620 -1.404 -3.688 1.00 97.12 90 PRO A CA 1
ATOM 676 C C . PRO A 1 90 ? 8.264 -1.655 -2.222 1.00 97.12 90 PRO A C 1
ATOM 678 O O . PRO A 1 90 ? 7.114 -1.952 -1.881 1.00 97.12 90 PRO A O 1
ATOM 681 N N . ASN A 1 91 ? 9.233 -1.448 -1.332 1.00 96.31 91 ASN A N 1
ATOM 682 C CA . ASN A 1 91 ? 9.023 -1.587 0.111 1.00 96.31 91 ASN A CA 1
ATOM 683 C C . ASN A 1 91 ? 7.984 -0.590 0.638 1.00 96.31 91 ASN A C 1
ATOM 685 O O . ASN A 1 91 ? 7.225 -0.914 1.548 1.00 96.31 91 ASN A O 1
ATOM 689 N N . GLU A 1 92 ? 7.892 0.587 0.026 1.00 97.25 92 GLU A N 1
ATOM 690 C CA . GLU A 1 92 ? 6.879 1.602 0.302 1.00 97.25 92 GLU A CA 1
ATOM 691 C C . GLU A 1 92 ? 5.458 1.063 0.103 1.00 97.25 92 GLU A C 1
ATOM 693 O O . GLU A 1 92 ? 4.570 1.372 0.894 1.00 97.25 92 GLU A O 1
ATOM 698 N N . VAL A 1 93 ? 5.238 0.222 -0.914 1.00 97.88 93 VAL A N 1
ATOM 699 C CA . VAL A 1 93 ? 3.930 -0.390 -1.199 1.00 97.88 93 VAL A CA 1
ATOM 700 C C . VAL A 1 93 ? 3.596 -1.456 -0.158 1.00 97.88 93 VAL A C 1
ATOM 702 O O . VAL A 1 93 ? 2.478 -1.486 0.358 1.00 97.88 93 VAL A O 1
ATOM 705 N N . LYS A 1 94 ? 4.576 -2.292 0.206 1.00 97.81 94 LYS A N 1
ATOM 706 C CA . LYS A 1 94 ? 4.426 -3.296 1.271 1.00 97.81 94 LYS A CA 1
ATOM 707 C C . LYS A 1 94 ? 4.106 -2.632 2.610 1.00 97.81 94 LYS A C 1
ATOM 709 O O . LYS A 1 94 ? 3.175 -3.036 3.300 1.00 97.81 94 LYS A O 1
ATOM 714 N N . LEU A 1 95 ? 4.827 -1.565 2.946 1.00 97.44 95 LEU A N 1
ATOM 715 C CA . LEU A 1 95 ? 4.600 -0.790 4.161 1.00 97.44 95 LEU A CA 1
ATOM 716 C C . LEU A 1 95 ? 3.231 -0.092 4.141 1.00 97.44 95 LEU A C 1
ATOM 718 O O . LEU A 1 95 ? 2.519 -0.109 5.144 1.00 97.44 95 LEU A O 1
ATOM 722 N N . ALA A 1 96 ? 2.820 0.459 2.995 1.00 97.69 96 ALA A N 1
ATOM 723 C CA . ALA A 1 96 ? 1.494 1.042 2.823 1.00 97.69 96 ALA A CA 1
ATOM 724 C C . ALA A 1 96 ? 0.380 0.021 3.093 1.00 97.69 96 ALA A C 1
ATOM 726 O O . ALA A 1 96 ? -0.590 0.344 3.777 1.00 97.69 96 ALA A O 1
ATOM 727 N N . GLN A 1 97 ? 0.524 -1.221 2.617 1.00 97.94 97 GLN A N 1
ATOM 728 C CA . GLN A 1 97 ? -0.447 -2.279 2.903 1.00 97.94 9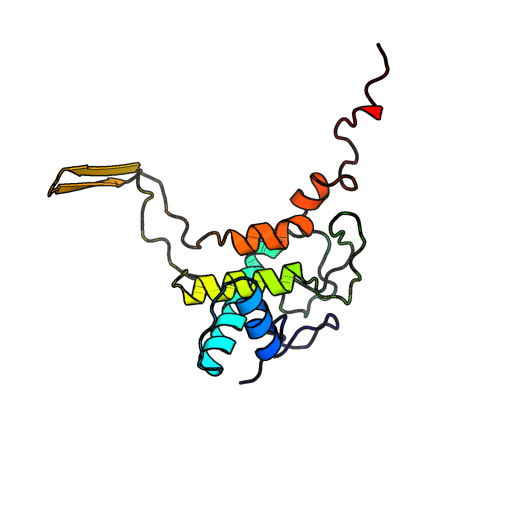7 GLN A CA 1
ATOM 729 C C . GLN A 1 97 ? -0.553 -2.541 4.410 1.00 97.94 97 GLN A C 1
ATOM 731 O O . GLN A 1 97 ? -1.663 -2.683 4.925 1.00 97.94 97 GLN A O 1
ATOM 736 N N . ILE A 1 98 ? 0.568 -2.569 5.134 1.00 97.81 98 ILE A N 1
ATOM 737 C CA . ILE A 1 98 ? 0.566 -2.813 6.583 1.00 97.81 98 ILE A CA 1
ATOM 738 C C . ILE A 1 98 ? -0.054 -1.640 7.338 1.00 97.81 98 ILE A C 1
ATOM 740 O O . ILE A 1 98 ? -0.908 -1.877 8.186 1.00 97.81 98 ILE A O 1
ATOM 744 N N . TYR A 1 99 ? 0.276 -0.389 6.995 1.00 97.38 99 TYR A N 1
ATOM 745 C CA . TYR A 1 99 ? -0.390 0.780 7.585 1.00 97.38 99 TYR A CA 1
ATOM 746 C C . TYR A 1 99 ? -1.902 0.749 7.367 1.00 97.38 99 TYR A C 1
ATOM 748 O O . TYR A 1 99 ? -2.664 1.089 8.269 1.00 97.38 99 TYR A O 1
ATOM 756 N N . ALA A 1 100 ? -2.346 0.347 6.173 1.00 96.19 100 ALA A N 1
ATOM 757 C CA . ALA A 1 100 ? -3.766 0.191 5.906 1.00 96.19 100 ALA A CA 1
ATOM 758 C C . ALA A 1 100 ? -4.376 -0.910 6.785 1.00 96.19 100 ALA A C 1
ATOM 760 O O . ALA A 1 100 ? -5.414 -0.702 7.404 1.00 96.19 100 ALA A O 1
ATOM 761 N N . SER A 1 101 ? -3.708 -2.058 6.876 1.00 96.75 101 SER A N 1
ATOM 762 C CA . SER A 1 101 ? -4.175 -3.223 7.633 1.00 96.75 101 SER A CA 1
ATOM 763 C C . SER A 1 101 ? -4.280 -2.942 9.133 1.00 96.75 101 SER A C 1
ATOM 765 O O . SER A 1 101 ? -5.292 -3.284 9.735 1.00 96.75 101 SER A O 1
ATOM 767 N N . ASP A 1 102 ? -3.281 -2.283 9.721 1.00 96.88 102 ASP A N 1
ATOM 768 C CA . ASP A 1 102 ? -3.264 -1.875 11.131 1.00 96.88 102 ASP A CA 1
ATOM 769 C C . ASP A 1 102 ? -4.354 -0.841 11.444 1.00 96.88 102 ASP A C 1
ATOM 771 O O . ASP A 1 102 ? -5.092 -0.983 12.420 1.00 96.88 102 ASP A O 1
ATOM 775 N N . ALA A 1 103 ? -4.546 0.155 10.574 1.00 94.44 103 ALA A N 1
ATOM 776 C CA . ALA A 1 103 ? -5.621 1.126 10.751 1.00 94.44 103 ALA A CA 1
ATOM 777 C C . ALA A 1 103 ? -7.002 0.450 10.705 1.00 94.44 103 ALA A C 1
ATOM 779 O O . ALA A 1 103 ? -7.862 0.731 11.538 1.00 94.44 103 ALA A O 1
ATOM 780 N N . ILE A 1 104 ? -7.212 -0.480 9.769 1.00 93.44 104 ILE A N 1
ATOM 781 C CA . ILE A 1 104 ? -8.458 -1.255 9.642 1.00 93.44 104 ILE A CA 1
ATOM 782 C C . ILE A 1 104 ? -8.623 -2.239 10.807 1.00 93.44 104 ILE A C 1
ATOM 784 O O . ILE A 1 104 ? -9.741 -2.552 11.224 1.00 93.44 104 ILE A O 1
ATOM 788 N N . ASN A 1 105 ? -7.523 -2.749 11.354 1.00 94.12 105 ASN A N 1
ATOM 789 C CA . ASN A 1 105 ? -7.530 -3.518 12.591 1.00 94.12 105 ASN A CA 1
ATOM 790 C C . ASN A 1 105 ? -7.973 -2.649 13.779 1.00 94.12 105 ASN A C 1
ATOM 792 O O . ASN A 1 105 ? -8.796 -3.078 14.580 1.00 94.12 105 ASN A O 1
ATOM 796 N N . SER A 1 106 ? -7.526 -1.395 13.813 1.00 92.06 106 SER A N 1
ATOM 797 C CA . SER A 1 106 ? -7.862 -0.393 14.830 1.00 92.06 106 SER A CA 1
ATOM 798 C C . SER A 1 106 ? -9.250 0.248 14.658 1.00 92.06 106 SER A C 1
ATOM 800 O O . SER A 1 106 ? -9.588 1.178 15.386 1.00 92.06 106 SER A O 1
ATOM 802 N N . GLY A 1 107 ? -10.064 -0.231 13.710 1.00 88.25 107 GLY A N 1
ATOM 803 C CA . GLY A 1 107 ? -11.443 0.226 13.505 1.00 88.25 107 GLY A CA 1
ATOM 804 C C . GLY A 1 107 ? -11.631 1.281 12.413 1.00 88.25 107 GLY A C 1
ATOM 805 O O . GLY A 1 107 ? -12.697 1.886 12.334 1.00 88.25 107 GLY A O 1
ATOM 806 N N . ALA A 1 108 ? -10.635 1.521 11.555 1.00 86.44 108 ALA A N 1
ATOM 807 C CA . ALA A 1 108 ? -10.829 2.362 10.378 1.00 86.44 108 ALA A CA 1
ATOM 808 C C . ALA A 1 108 ? -11.841 1.722 9.412 1.00 86.44 108 ALA A C 1
ATOM 810 O O . ALA A 1 108 ? -11.620 0.632 8.877 1.00 86.44 108 ALA A O 1
ATOM 811 N N . GLU A 1 109 ? -12.933 2.438 9.155 1.00 79.31 109 GLU A N 1
ATOM 812 C CA . GLU A 1 109 ? -13.941 2.046 8.173 1.00 79.31 109 GLU A CA 1
ATOM 813 C C . GLU A 1 109 ? -13.362 2.060 6.753 1.00 79.31 109 GLU A C 1
ATOM 815 O O . GLU A 1 109 ? -12.579 2.932 6.389 1.00 79.31 109 GLU A O 1
ATOM 820 N N . THR A 1 110 ? -13.751 1.101 5.915 1.00 74.81 110 THR A N 1
ATOM 821 C CA . THR A 1 110 ? -13.281 1.027 4.512 1.00 74.81 110 THR A CA 1
ATOM 822 C C . THR A 1 110 ? -14.390 1.216 3.490 1.00 74.81 110 THR A C 1
ATOM 824 O O . THR A 1 110 ? -14.112 1.615 2.362 1.00 74.81 110 THR A O 1
ATOM 827 N N . ASN A 1 111 ? -15.634 0.948 3.890 1.00 71.12 111 ASN A N 1
ATOM 828 C CA . ASN A 1 111 ? -16.821 0.966 3.035 1.00 71.12 111 ASN A CA 1
ATOM 829 C C . ASN A 1 111 ? -18.001 1.671 3.726 1.00 71.12 111 ASN A C 1
ATOM 831 O O . ASN A 1 111 ? -19.160 1.327 3.495 1.00 71.12 111 ASN A O 1
ATOM 835 N N . GLY A 1 112 ? -17.711 2.628 4.611 1.00 69.19 112 GLY A N 1
ATOM 836 C CA . GLY A 1 112 ? -18.741 3.374 5.326 1.00 69.19 112 GLY A CA 1
ATOM 837 C C . GLY A 1 112 ? -19.658 4.136 4.364 1.00 69.19 112 GLY A C 1
ATOM 838 O O . GLY A 1 112 ? -19.208 4.702 3.365 1.00 69.19 112 GLY A O 1
ATOM 839 N N . VAL A 1 113 ? -20.955 4.175 4.668 1.00 66.50 113 VAL A N 1
ATOM 840 C CA . VAL A 1 113 ? -21.923 5.015 3.947 1.00 66.50 113 VAL A CA 1
ATOM 841 C C . VAL A 1 113 ? -21.954 6.398 4.591 1.00 66.50 113 VAL A C 1
ATOM 843 O O . VAL A 1 113 ? -21.899 6.528 5.810 1.00 66.50 113 VAL A O 1
ATOM 846 N N . GLN A 1 114 ? -22.031 7.448 3.771 1.00 66.19 114 GLN A N 1
ATOM 847 C CA . GLN A 1 114 ? -21.971 8.833 4.235 1.00 66.19 114 GLN A CA 1
ATOM 848 C C . GLN A 1 114 ? -23.291 9.220 4.894 1.00 66.19 114 GLN A C 1
ATOM 850 O O . GLN A 1 114 ? -24.231 9.617 4.212 1.00 66.19 114 GLN A O 1
ATOM 855 N N . THR A 1 115 ? -23.365 9.079 6.213 1.00 65.06 115 THR A N 1
ATOM 856 C CA . THR A 1 115 ? -24.599 9.296 6.981 1.00 65.06 115 THR A CA 1
ATOM 857 C C . THR A 1 115 ? -24.576 10.561 7.844 1.00 65.06 115 THR A C 1
ATOM 859 O O . THR A 1 115 ? -25.611 10.897 8.410 1.00 65.06 115 THR A O 1
ATOM 862 N N . GLY A 1 116 ? -23.447 11.284 7.924 1.00 67.12 116 GLY A N 1
ATOM 863 C CA . GLY A 1 116 ? -23.273 12.430 8.829 1.00 67.12 116 GLY A CA 1
ATOM 864 C C . GLY A 1 116 ? -22.691 13.707 8.204 1.00 67.12 116 GLY A C 1
ATOM 865 O O . GLY A 1 116 ? -21.904 13.672 7.249 1.00 67.12 116 GLY A O 1
ATOM 866 N N . GLU A 1 117 ? -23.061 14.846 8.790 1.00 75.00 117 GLU A N 1
ATOM 867 C CA . GLU A 1 117 ? -22.547 16.187 8.487 1.00 75.00 117 GLU A CA 1
ATOM 868 C C . GLU A 1 117 ? -21.243 16.476 9.255 1.00 75.00 117 GLU A C 1
ATOM 870 O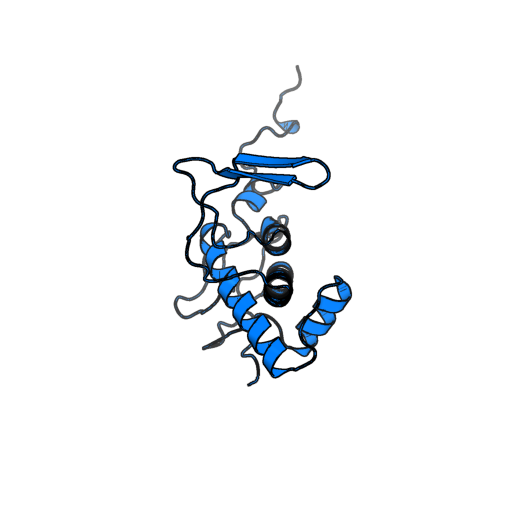 O . GLU A 1 117 ? -20.970 15.906 10.316 1.00 75.00 117 GLU A O 1
ATOM 875 N N . ARG A 1 118 ? -20.370 17.341 8.723 1.00 74.56 118 ARG A N 1
ATOM 876 C CA . ARG A 1 118 ? -19.101 17.694 9.388 1.00 74.56 118 ARG A CA 1
ATOM 877 C C . ARG A 1 118 ? -19.378 18.523 10.634 1.00 74.56 118 ARG A C 1
ATOM 879 O O . ARG A 1 118 ? -20.213 19.420 10.609 1.00 74.56 118 ARG A O 1
ATOM 886 N N . LEU A 1 119 ? -18.641 18.265 11.711 1.00 77.31 119 LEU A N 1
ATOM 887 C CA . LEU A 1 119 ? -18.750 19.063 12.927 1.00 77.31 119 LEU A CA 1
ATOM 888 C C . LEU A 1 119 ? -18.261 20.499 12.666 1.00 77.31 119 LEU A C 1
ATOM 890 O O . LEU A 1 119 ? -17.173 20.711 12.127 1.00 77.31 119 LEU A O 1
ATOM 894 N N . LYS A 1 120 ? -19.079 21.489 13.023 1.00 80.12 120 LYS A N 1
ATOM 895 C CA . LYS A 1 120 ? -18.773 22.922 12.923 1.00 80.12 120 LYS A CA 1
ATOM 896 C C . LYS A 1 120 ? -18.094 23.436 14.181 1.00 80.12 120 LYS A C 1
ATOM 898 O O . LYS A 1 120 ? -17.136 24.198 14.082 1.00 80.12 120 LYS A O 1
ATOM 903 N N . SER A 1 121 ? -18.588 23.032 15.345 1.00 78.75 121 SER A N 1
ATOM 904 C CA . SER A 1 121 ? -17.996 23.373 16.635 1.00 78.75 121 SER A CA 1
ATOM 905 C C . SER A 1 121 ? -18.309 22.312 17.686 1.00 78.75 121 SER A C 1
ATOM 907 O O . SER A 1 121 ? -19.371 21.689 17.656 1.00 78.75 121 SER A O 1
ATOM 909 N N . PHE A 1 122 ? -17.367 22.145 18.613 1.00 79.88 122 PHE A N 1
ATOM 910 C CA . PHE A 1 122 ? -17.473 21.295 19.795 1.00 79.88 122 PHE A CA 1
ATOM 911 C C . PHE A 1 122 ? -17.234 22.161 21.030 1.00 79.88 122 PHE A C 1
ATOM 913 O O . PHE A 1 122 ? -16.238 22.888 21.078 1.00 79.88 122 PHE A O 1
ATOM 920 N N . ASN A 1 123 ? -18.133 22.111 22.011 1.00 77.62 123 ASN A N 1
ATOM 921 C CA . ASN A 1 123 ? -17.975 22.809 23.283 1.00 77.62 123 ASN A CA 1
ATOM 922 C C . ASN A 1 123 ? -18.183 21.839 24.449 1.00 77.62 123 ASN A C 1
ATOM 924 O O . ASN A 1 123 ? -19.150 21.075 24.469 1.00 77.62 123 ASN A O 1
ATOM 928 N N . VAL A 1 124 ? -17.288 21.903 25.437 1.00 75.44 124 VAL A N 1
ATOM 929 C CA . VAL A 1 124 ? -17.376 21.107 26.669 1.00 75.44 124 VAL A CA 1
ATOM 930 C C . VAL A 1 124 ? -17.372 22.057 27.851 1.00 75.44 124 VAL A C 1
ATOM 932 O O . VAL A 1 124 ? -16.354 22.674 28.159 1.00 75.44 124 VAL A O 1
ATOM 935 N N . ALA A 1 125 ? -18.512 22.161 28.529 1.00 65.25 125 ALA A N 1
ATOM 936 C CA . ALA A 1 125 ? -18.654 22.957 29.740 1.00 65.25 125 ALA A CA 1
ATOM 937 C C . ALA A 1 125 ? -19.039 22.042 30.901 1.00 65.25 125 ALA A C 1
ATOM 939 O O . ALA A 1 125 ? -20.205 21.688 31.005 1.00 65.25 125 ALA A O 1
ATOM 940 N N . GLN A 1 126 ? -18.060 21.682 31.745 1.00 61.34 126 GLN A N 1
ATOM 941 C CA . GLN A 1 126 ? -18.129 20.881 32.989 1.00 61.34 126 GLN A CA 1
ATOM 942 C C . GLN A 1 126 ? -18.989 19.594 32.964 1.00 61.34 126 GLN A C 1
ATOM 944 O O . GLN A 1 126 ? -18.459 18.518 33.216 1.00 61.34 126 GLN A O 1
ATOM 949 N N . THR A 1 127 ? -20.287 19.678 32.673 1.00 58.97 127 THR A N 1
ATOM 950 C CA . THR A 1 127 ? -21.251 18.565 32.589 1.00 58.97 127 THR A CA 1
ATOM 951 C C . THR A 1 127 ? -22.131 18.584 31.330 1.00 58.97 127 THR A C 1
ATOM 953 O O . THR A 1 127 ? -22.951 17.687 31.153 1.00 58.97 127 THR A O 1
ATOM 956 N N . THR A 1 128 ? -21.989 19.581 30.450 1.00 57.22 128 THR A N 1
ATOM 957 C CA . THR A 1 128 ? -22.803 19.743 29.237 1.00 57.22 128 THR A CA 1
ATOM 958 C C . THR A 1 128 ? -21.934 19.668 27.986 1.00 57.22 128 THR A C 1
ATOM 960 O O . THR A 1 128 ? -20.951 20.403 27.851 1.00 57.22 128 THR A O 1
ATOM 963 N N . TYR A 1 129 ? -22.342 18.796 27.066 1.00 71.62 129 TYR A N 1
ATOM 964 C CA . TYR A 1 129 ? -21.762 18.645 25.736 1.00 71.62 129 TYR A CA 1
ATOM 965 C C . TYR A 1 129 ? -22.672 19.335 24.720 1.00 71.62 129 TYR A C 1
ATOM 967 O O . TYR A 1 129 ? -23.874 19.063 24.693 1.00 71.62 129 TYR A O 1
ATOM 975 N N . SER A 1 130 ? -22.121 20.232 23.900 1.00 75.12 130 SER A N 1
ATOM 976 C CA . SER A 1 130 ? -22.842 20.790 22.753 1.00 75.12 130 SER A CA 1
ATOM 977 C C . SER A 1 130 ? -22.018 20.687 21.473 1.00 75.12 130 SER A C 1
ATOM 979 O O . SER A 1 130 ? -20.836 21.034 21.420 1.00 75.12 130 SER A O 1
ATOM 981 N N . GLU A 1 131 ? -22.680 20.194 20.431 1.00 79.44 131 GLU A N 1
ATOM 982 C CA . GLU A 1 131 ? -22.144 20.022 19.087 1.00 79.44 131 GLU A CA 1
ATOM 983 C C . GLU A 1 131 ? -23.029 20.779 18.102 1.00 79.44 131 GLU A C 1
ATOM 985 O O . GLU A 1 131 ? -24.256 20.724 18.189 1.00 79.44 131 GLU A O 1
ATOM 990 N N . THR A 1 132 ? -22.415 21.497 17.162 1.00 77.50 132 THR A N 1
ATOM 991 C CA . THR A 1 132 ? -23.136 22.035 16.001 1.00 77.50 132 THR A CA 1
ATOM 992 C C . THR A 1 132 ? -22.520 21.488 14.727 1.00 77.50 132 THR A C 1
ATOM 994 O O . THR A 1 132 ? -21.297 21.384 14.627 1.00 77.50 132 THR A O 1
ATOM 997 N N . TYR A 1 133 ? -23.351 21.139 13.748 1.00 76.56 133 TYR A N 1
ATOM 998 C CA . TYR A 1 133 ? -22.913 20.592 12.466 1.00 76.56 133 TYR A CA 1
ATOM 999 C C . TYR A 1 133 ? -22.885 21.677 11.379 1.00 76.56 133 TYR A C 1
ATOM 1001 O O . TYR A 1 133 ? -23.546 22.716 11.473 1.00 76.56 133 TYR A O 1
ATOM 1009 N N . GLN A 1 134 ? -22.025 21.491 10.380 1.00 78.25 134 GLN A N 1
ATOM 1010 C CA . GLN A 1 134 ? -21.910 22.371 9.224 1.00 78.25 134 GLN A CA 1
ATOM 1011 C C . GLN A 1 134 ? -22.999 22.006 8.217 1.00 78.25 134 GLN A C 1
ATOM 1013 O O . GLN A 1 134 ? -22.921 20.955 7.577 1.00 78.25 134 GLN A O 1
ATOM 1018 N N . ASP A 1 135 ? -23.958 22.913 8.057 1.00 73.12 135 ASP A N 1
ATOM 1019 C CA . ASP A 1 135 ? -25.073 22.773 7.124 1.00 73.12 135 ASP A CA 1
ATOM 1020 C C . ASP A 1 135 ? -24.575 22.612 5.674 1.00 73.12 135 ASP A C 1
ATOM 1022 O O . ASP A 1 135 ? -23.668 23.324 5.227 1.00 73.12 135 ASP A O 1
ATOM 1026 N N . GLY A 1 136 ? -25.116 21.626 4.957 1.00 69.94 136 GLY A N 1
ATOM 1027 C CA . GLY A 1 136 ? -24.716 21.281 3.586 1.00 69.94 136 GLY A CA 1
ATOM 1028 C C . GLY A 1 136 ? -23.354 20.582 3.447 1.00 69.94 136 GLY A C 1
ATOM 1029 O O . GLY A 1 136 ? -22.906 20.327 2.325 1.00 69.94 136 GLY A O 1
ATOM 1030 N N . SER A 1 137 ? -22.682 20.248 4.553 1.00 70.25 137 SER A N 1
ATOM 1031 C CA . SER A 1 137 ? -21.424 19.495 4.532 1.00 70.25 137 SER A CA 1
ATOM 1032 C C . SER A 1 137 ? -21.658 17.995 4.710 1.00 70.25 137 SER A C 1
ATOM 1034 O O . SER A 1 137 ? -22.653 17.560 5.279 1.00 70.25 137 SER A O 1
ATOM 1036 N N . ARG A 1 138 ? -20.701 17.173 4.272 1.00 67.62 138 ARG A N 1
ATOM 1037 C CA . ARG A 1 138 ? -20.729 15.729 4.524 1.00 67.62 138 ARG A CA 1
ATOM 1038 C C . ARG A 1 138 ? -19.366 15.242 5.008 1.00 67.62 138 ARG A C 1
ATOM 1040 O O . ARG A 1 138 ? -18.337 15.690 4.494 1.00 67.62 138 ARG A O 1
ATOM 1047 N N . GLN A 1 139 ? -19.333 14.362 6.008 1.00 63.25 139 GLN A N 1
ATOM 1048 C CA . GLN A 1 139 ? -18.080 13.785 6.513 1.00 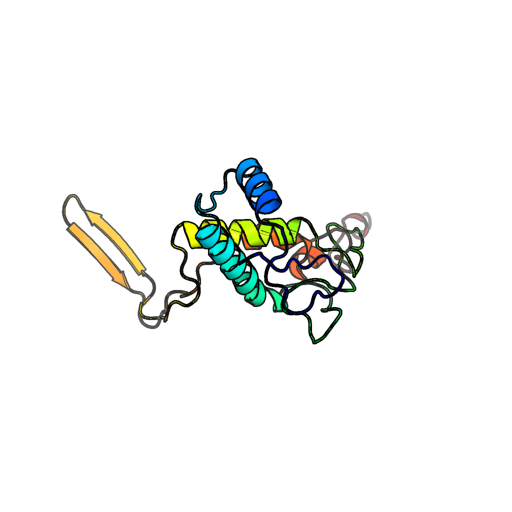63.25 139 GLN A CA 1
ATOM 1049 C C . GL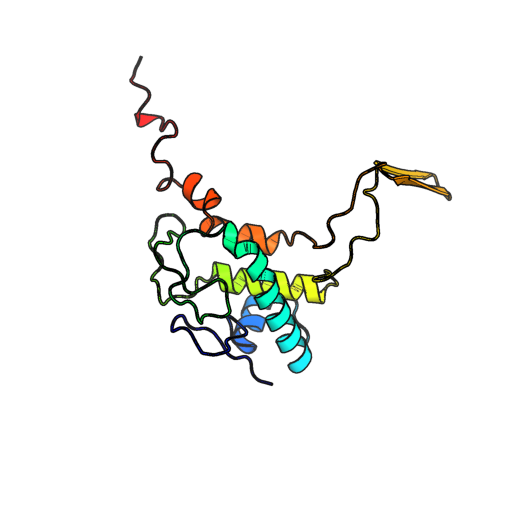N A 1 139 ? -17.487 12.803 5.511 1.00 63.25 139 GLN A C 1
ATOM 1051 O O . GLN A 1 139 ? -18.225 12.032 4.910 1.00 63.25 139 GLN A O 1
ATOM 1056 N N . SER A 1 140 ? -16.166 12.807 5.313 1.00 63.25 140 SER A N 1
ATOM 1057 C CA . SER A 1 140 ? -15.530 11.765 4.495 1.00 63.25 140 SER A CA 1
ATOM 1058 C C . SER A 1 140 ? -15.806 10.404 5.125 1.00 63.25 140 SER A C 1
ATOM 1060 O O . SER A 1 140 ? -15.510 10.212 6.299 1.00 63.25 140 SER A O 1
ATOM 1062 N N . THR A 1 141 ? -16.364 9.476 4.353 1.00 60.06 141 THR A N 1
ATOM 1063 C CA . THR A 1 141 ? -16.661 8.115 4.820 1.00 60.06 141 THR A CA 1
ATOM 1064 C C . THR A 1 141 ? -15.420 7.270 4.976 1.00 60.06 141 THR A C 1
ATOM 1066 O O . THR A 1 141 ? -15.345 6.439 5.873 1.00 60.06 141 THR A O 1
ATOM 1069 N N . ASN A 1 142 ? -14.442 7.497 4.102 1.00 63.16 142 ASN A N 1
ATOM 1070 C CA . ASN A 1 142 ? -13.199 6.759 4.125 1.00 63.16 142 ASN A CA 1
ATOM 1071 C C . ASN A 1 142 ? -12.163 7.590 4.895 1.00 63.16 142 ASN A C 1
ATOM 1073 O O . ASN A 1 142 ? -11.874 8.730 4.494 1.00 63.16 142 ASN A O 1
ATOM 1077 N N . PRO A 1 143 ? -11.606 7.058 5.996 1.00 65.75 143 PRO A N 1
ATOM 1078 C CA . PRO A 1 143 ? -10.540 7.703 6.731 1.00 65.75 143 PRO A CA 1
ATOM 1079 C C . PRO A 1 143 ? -9.302 7.792 5.838 1.00 65.75 143 PRO A C 1
ATOM 1081 O O . PRO A 1 143 ? -8.882 6.825 5.197 1.00 65.75 143 PRO A O 1
ATOM 1084 N N . SER A 1 144 ? -8.695 8.978 5.792 1.00 75.88 144 SER A N 1
ATOM 1085 C CA . SER A 1 144 ? -7.384 9.130 5.170 1.00 75.88 144 SER A CA 1
ATOM 1086 C C . SER A 1 144 ? -6.332 8.550 6.108 1.00 75.88 144 SER A C 1
ATOM 1088 O O . SER A 1 144 ? -5.949 9.181 7.090 1.00 75.88 144 SER A O 1
ATOM 1090 N N . ILE A 1 145 ? -5.862 7.343 5.805 1.00 88.50 145 ILE A N 1
ATOM 1091 C CA . ILE A 1 145 ? -4.806 6.687 6.578 1.00 88.50 145 ILE A CA 1
ATOM 1092 C C . ILE A 1 145 ? -3.478 7.380 6.246 1.00 88.50 145 ILE A C 1
ATOM 1094 O O . ILE A 1 145 ? -2.904 7.168 5.176 1.00 88.50 145 ILE A O 1
ATOM 1098 N N . GLN A 1 146 ? -2.998 8.244 7.145 1.00 89.88 146 GLN A N 1
ATOM 1099 C CA . GLN A 1 146 ? -1.826 9.090 6.886 1.00 89.88 146 GLN A CA 1
ATOM 1100 C C . GLN A 1 146 ? -0.553 8.272 6.622 1.00 89.88 146 GLN A C 1
ATOM 1102 O O . GLN A 1 146 ? 0.234 8.637 5.751 1.00 89.88 146 GLN A O 1
ATOM 1107 N N . GLY A 1 147 ? -0.376 7.137 7.310 1.00 90.94 147 GLY A N 1
ATOM 1108 C CA . GLY A 1 147 ? 0.754 6.228 7.078 1.00 90.94 147 GLY A CA 1
ATOM 1109 C C . GLY A 1 147 ? 0.808 5.702 5.639 1.00 90.94 147 GLY A C 1
ATOM 1110 O O . GLY A 1 147 ? 1.875 5.683 5.027 1.00 90.94 147 GLY A O 1
ATOM 1111 N N . VAL A 1 148 ? -0.351 5.386 5.047 1.00 94.88 148 VAL A N 1
ATOM 1112 C CA . VAL A 1 148 ? -0.468 4.984 3.632 1.00 94.88 148 VAL A CA 1
ATOM 1113 C C . VAL A 1 148 ? -0.049 6.121 2.703 1.00 94.88 148 VAL A C 1
ATOM 1115 O O . VAL A 1 148 ? 0.674 5.900 1.737 1.00 94.88 148 VAL A O 1
ATOM 1118 N N . TYR A 1 149 ? -0.496 7.3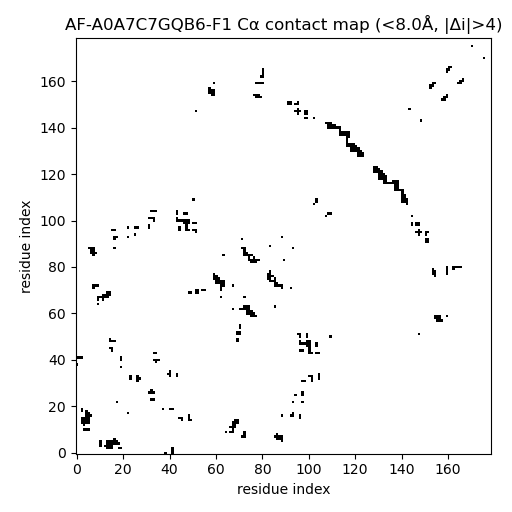47 2.983 1.00 93.38 149 TYR A N 1
ATOM 1119 C CA . TYR A 1 149 ? -0.132 8.504 2.166 1.00 93.38 149 TYR A CA 1
ATOM 1120 C C . TYR A 1 149 ? 1.376 8.773 2.212 1.00 93.38 149 TYR A C 1
ATOM 1122 O O . TYR A 1 149 ? 2.001 8.927 1.168 1.00 93.38 149 TYR A O 1
ATOM 1130 N N . ASN A 1 150 ? 1.957 8.790 3.412 1.00 93.88 150 ASN A N 1
ATOM 1131 C CA . ASN A 1 150 ? 3.375 9.084 3.610 1.00 93.88 150 ASN A CA 1
ATOM 1132 C C . ASN A 1 150 ? 4.272 8.023 2.968 1.00 93.88 150 ASN A C 1
ATOM 1134 O O . ASN A 1 150 ? 5.238 8.374 2.298 1.00 93.88 150 ASN A O 1
ATOM 1138 N N . SER A 1 151 ? 3.940 6.741 3.148 1.00 95.94 151 SER A N 1
ATOM 1139 C CA . SER A 1 151 ? 4.706 5.637 2.559 1.00 95.94 151 SER A CA 1
ATOM 1140 C C . SER A 1 151 ? 4.660 5.669 1.035 1.00 95.94 151 SER A C 1
ATOM 1142 O O . SER A 1 151 ? 5.702 5.566 0.402 1.00 95.94 151 SER A O 1
ATOM 1144 N N . LEU A 1 152 ? 3.489 5.896 0.431 1.00 96.75 152 LEU A N 1
ATOM 1145 C CA . LEU A 1 152 ? 3.366 5.953 -1.027 1.00 96.75 152 LEU A CA 1
ATOM 1146 C C . LEU A 1 152 ? 3.865 7.259 -1.646 1.00 96.75 152 LEU A C 1
ATOM 1148 O O . LEU A 1 152 ? 4.070 7.286 -2.857 1.00 96.75 152 LEU A O 1
ATOM 1152 N N . TYR A 1 153 ? 4.049 8.332 -0.869 1.00 95.50 153 TYR A N 1
ATOM 1153 C CA . TYR A 1 153 ? 4.364 9.665 -1.390 1.00 95.50 153 TYR A CA 1
ATOM 1154 C C . TYR A 1 153 ? 5.501 9.672 -2.429 1.00 95.50 153 TYR A C 1
ATOM 1156 O O . TYR A 1 153 ? 5.255 10.206 -3.517 1.00 95.50 153 TYR A O 1
ATOM 1164 N N . PRO A 1 154 ? 6.666 9.024 -2.204 1.00 95.00 154 PRO A N 1
ATOM 1165 C CA . PRO A 1 154 ? 7.759 8.987 -3.183 1.00 95.00 154 PRO A CA 1
ATOM 1166 C C . PRO A 1 154 ? 7.374 8.369 -4.536 1.00 95.00 154 PRO A C 1
ATOM 1168 O O . PRO A 1 154 ? 7.969 8.706 -5.552 1.00 95.00 154 PRO A O 1
ATOM 1171 N N . LEU A 1 155 ? 6.352 7.509 -4.563 1.00 96.50 155 LEU A N 1
ATOM 1172 C CA . LEU A 1 155 ? 5.851 6.793 -5.741 1.00 96.50 155 LEU A CA 1
ATOM 1173 C C . LEU A 1 155 ? 4.669 7.505 -6.427 1.00 96.50 155 LEU A C 1
ATOM 1175 O O . LEU A 1 155 ? 4.113 7.015 -7.414 1.00 96.50 155 LEU A O 1
ATOM 1179 N N . THR A 1 156 ? 4.254 8.670 -5.921 1.00 96.38 156 THR A N 1
ATOM 1180 C CA . THR A 1 156 ? 3.157 9.466 -6.496 1.00 96.38 156 THR A CA 1
ATOM 1181 C C . THR A 1 156 ? 3.650 10.496 -7.504 1.00 96.38 156 THR A C 1
ATOM 1183 O O . THR A 1 156 ? 4.805 10.918 -7.471 1.00 96.38 156 THR A O 1
ATOM 1186 N N . LYS A 1 157 ? 2.761 10.937 -8.404 1.00 94.56 157 LYS A N 1
ATOM 1187 C CA . LYS A 1 157 ? 3.035 12.033 -9.352 1.00 94.56 157 LYS A CA 1
ATOM 1188 C C . LYS A 1 157 ? 3.472 13.305 -8.621 1.00 94.56 157 LYS A C 1
ATOM 1190 O O . LYS A 1 157 ? 4.377 13.990 -9.080 1.00 94.56 157 LYS A O 1
ATOM 1195 N N . ALA A 1 158 ? 2.847 13.586 -7.476 1.00 92.31 158 ALA A N 1
ATOM 1196 C CA . ALA A 1 158 ? 3.189 14.722 -6.628 1.00 92.31 158 ALA A CA 1
ATOM 1197 C C . ALA A 1 158 ? 4.583 14.566 -5.999 1.00 92.31 158 ALA A C 1
ATOM 1199 O O . ALA A 1 158 ? 5.386 15.492 -6.065 1.00 92.31 158 ALA A O 1
ATOM 1200 N N . GLY A 1 159 ? 4.899 13.384 -5.458 1.00 91.25 159 GLY A N 1
ATOM 1201 C CA . GLY A 1 159 ? 6.229 13.090 -4.919 1.00 91.25 159 GLY A CA 1
ATOM 1202 C C . GLY A 1 159 ? 7.328 13.208 -5.968 1.00 91.25 159 GLY A C 1
ATOM 1203 O O . GLY A 1 159 ? 8.363 13.808 -5.696 1.00 91.25 159 GLY A O 1
ATOM 1204 N N . PHE A 1 160 ? 7.074 12.740 -7.193 1.00 91.56 160 PHE A N 1
ATOM 1205 C CA . PHE A 1 160 ? 7.987 12.947 -8.315 1.00 91.56 160 PHE A CA 1
ATOM 1206 C C . PHE A 1 160 ? 8.190 14.430 -8.620 1.00 91.56 160 PHE A C 1
ATOM 1208 O O . PHE A 1 160 ? 9.328 14.885 -8.620 1.00 91.56 160 PHE A O 1
ATOM 1215 N N . GLN A 1 161 ? 7.120 15.204 -8.813 1.00 90.44 161 GLN A N 1
ATOM 1216 C CA . GLN A 1 161 ? 7.218 16.643 -9.098 1.00 90.44 161 GLN A CA 1
ATOM 1217 C C . GLN A 1 161 ? 7.971 17.426 -8.014 1.00 90.44 161 GLN A C 1
ATOM 1219 O O . GLN A 1 161 ? 8.682 18.374 -8.330 1.00 90.44 161 GLN A O 1
ATOM 1224 N N . ALA A 1 162 ? 7.828 17.023 -6.750 1.00 89.06 162 ALA A N 1
ATOM 1225 C CA . ALA A 1 162 ? 8.533 17.626 -5.622 1.00 89.06 162 ALA A CA 1
ATOM 1226 C C . ALA A 1 162 ? 9.995 17.155 -5.477 1.00 89.06 162 ALA A C 1
ATOM 1228 O O . ALA A 1 162 ? 10.737 17.714 -4.670 1.00 89.06 162 ALA A O 1
ATOM 1229 N N . SER A 1 163 ? 10.411 16.120 -6.211 1.00 86.00 163 SER A N 1
ATOM 1230 C CA . SER A 1 163 ? 11.761 15.558 -6.138 1.00 86.00 163 SER A CA 1
ATOM 1231 C C . SER A 1 163 ? 12.752 16.292 -7.059 1.00 86.00 163 SER A C 1
ATOM 1233 O O . SER A 1 163 ? 12.339 16.871 -8.071 1.00 86.00 163 SER A O 1
ATOM 1235 N N . PRO A 1 164 ? 14.072 16.213 -6.791 1.00 86.06 164 PRO A N 1
ATOM 1236 C CA . PRO A 1 164 ? 15.098 16.851 -7.624 1.00 86.06 164 PRO A CA 1
ATOM 1237 C C . PRO A 1 164 ? 15.077 16.446 -9.108 1.00 86.06 164 PRO A C 1
ATOM 1239 O O . PRO A 1 164 ? 15.514 17.211 -9.960 1.00 86.06 164 PRO A O 1
ATOM 1242 N N . CYS A 1 165 ? 14.563 15.259 -9.431 1.00 83.38 165 CYS A N 1
ATOM 1243 C CA . CYS A 1 165 ? 14.490 14.718 -10.792 1.00 83.38 165 CYS A CA 1
ATOM 1244 C C . CYS A 1 165 ? 13.142 14.942 -11.491 1.00 83.38 165 CYS A C 1
ATOM 1246 O O . CYS A 1 165 ? 13.057 14.721 -12.697 1.00 83.38 165 CYS A O 1
ATOM 1248 N N . GLY A 1 166 ? 12.090 15.351 -10.774 1.00 74.00 166 GLY A N 1
ATOM 1249 C CA . GLY A 1 166 ? 10.799 15.691 -11.387 1.00 74.00 166 GLY A CA 1
ATOM 1250 C C . GLY A 1 166 ? 10.605 17.179 -11.641 1.00 74.00 166 GLY A C 1
ATOM 1251 O O . GLY A 1 166 ? 9.682 17.562 -12.361 1.00 74.00 166 GLY A O 1
ATOM 1252 N N . ALA A 1 167 ? 11.505 18.017 -11.124 1.00 60.88 167 ALA A N 1
ATOM 1253 C CA . ALA A 1 167 ? 11.544 19.451 -11.370 1.00 60.88 167 ALA A CA 1
ATOM 1254 C C . ALA A 1 167 ? 12.159 19.792 -12.742 1.00 60.88 167 ALA A C 1
ATOM 1256 O O . ALA A 1 167 ? 13.137 20.529 -12.849 1.00 60.88 167 ALA A O 1
ATOM 1257 N N . GLY A 1 168 ? 11.540 19.322 -13.823 1.00 57.06 168 GLY A N 1
ATOM 1258 C CA . GLY A 1 168 ? 11.679 19.970 -15.125 1.00 57.06 168 GLY A CA 1
ATOM 1259 C C . GLY A 1 168 ? 10.897 21.289 -15.139 1.00 57.06 168 GLY A C 1
ATOM 1260 O O . GLY A 1 168 ? 9.830 21.340 -15.738 1.00 57.06 168 GLY A O 1
ATOM 1261 N N . GLY A 1 169 ? 11.386 22.337 -14.455 1.00 54.31 169 GLY A N 1
ATOM 1262 C CA . GLY A 1 169 ? 10.879 23.712 -14.641 1.00 54.31 169 GLY A CA 1
ATOM 1263 C C . GLY A 1 169 ? 10.562 24.571 -13.406 1.00 54.31 169 GLY A C 1
ATOM 1264 O O . GLY A 1 169 ? 9.917 25.602 -13.564 1.00 54.31 169 GLY A O 1
ATOM 1265 N N . GLY A 1 170 ? 10.991 24.212 -12.194 1.00 51.88 170 GLY A N 1
ATOM 1266 C CA . GLY A 1 170 ? 10.743 25.016 -10.986 1.00 51.88 170 GLY A CA 1
ATOM 1267 C C . GLY A 1 170 ? 12.025 25.569 -10.367 1.00 51.88 170 GLY A C 1
ATOM 1268 O O . GLY A 1 170 ? 12.561 24.943 -9.467 1.00 51.88 170 GLY A O 1
ATOM 1269 N N . LEU A 1 171 ? 12.510 26.710 -10.872 1.00 55.91 171 LEU A N 1
ATOM 1270 C CA . LEU A 1 171 ? 13.508 27.610 -10.259 1.00 55.91 171 LEU A CA 1
ATOM 1271 C C . LEU A 1 171 ? 14.568 26.938 -9.350 1.00 55.91 171 LEU A C 1
ATOM 1273 O O . LEU A 1 171 ? 14.588 27.169 -8.140 1.00 55.91 171 LEU A O 1
ATOM 1277 N N . SER A 1 172 ? 15.501 26.165 -9.924 1.00 51.16 172 SER A N 1
ATOM 1278 C CA . SER A 1 172 ? 16.760 25.898 -9.212 1.00 51.16 172 SER A CA 1
ATOM 1279 C C . SER A 1 172 ? 17.519 27.219 -9.053 1.00 51.16 172 SER A C 1
ATOM 1281 O O . SER A 1 172 ? 17.543 28.038 -9.978 1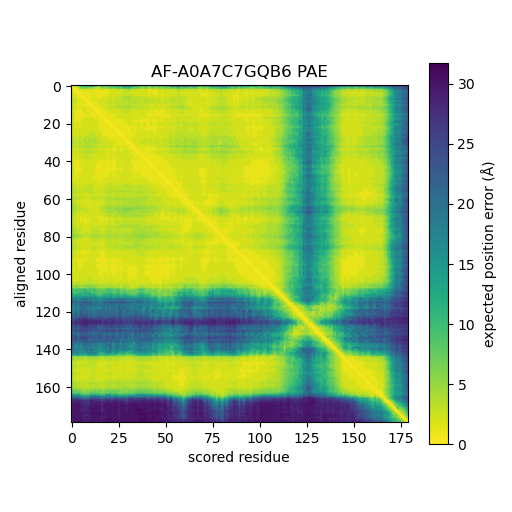.00 51.16 172 SER A O 1
ATOM 1283 N N . ARG A 1 173 ? 18.165 27.426 -7.898 1.00 53.28 173 ARG A N 1
ATOM 1284 C CA . ARG A 1 173 ? 19.041 28.588 -7.639 1.00 53.28 173 ARG A CA 1
ATOM 1285 C C . ARG A 1 173 ? 20.153 28.726 -8.685 1.00 53.28 173 ARG A C 1
ATOM 1287 O O . ARG A 1 173 ? 20.654 29.825 -8.877 1.00 53.28 173 ARG A O 1
ATOM 1294 N N . ASP A 1 174 ? 20.463 27.648 -9.398 1.00 55.72 174 ASP A N 1
ATOM 1295 C CA . ASP A 1 174 ? 21.458 27.605 -10.474 1.00 55.72 174 ASP A CA 1
ATOM 1296 C C . ASP A 1 174 ? 20.990 28.284 -11.776 1.00 55.72 174 ASP A C 1
ATOM 1298 O O . ASP A 1 174 ? 21.800 28.524 -12.666 1.00 55.72 174 ASP A O 1
ATOM 1302 N N . ASN A 1 175 ? 19.696 28.614 -11.894 1.00 50.25 175 ASN A N 1
ATOM 1303 C CA . ASN A 1 175 ? 19.104 29.289 -13.058 1.00 50.25 175 ASN A CA 1
ATOM 1304 C C . ASN A 1 175 ? 18.716 30.754 -12.788 1.00 50.25 175 ASN A C 1
ATOM 1306 O O . ASN A 1 175 ? 18.152 31.416 -13.661 1.00 50.25 175 ASN A O 1
ATOM 1310 N N . MET A 1 176 ? 19.002 31.277 -11.594 1.00 50.75 176 MET A N 1
ATOM 1311 C CA . MET A 1 176 ? 18.911 32.709 -11.320 1.00 50.75 176 MET A CA 1
ATOM 1312 C C . MET A 1 176 ? 20.297 33.290 -11.551 1.00 50.75 176 MET A C 1
ATOM 1314 O O . MET A 1 176 ? 21.136 33.270 -10.654 1.00 50.75 176 MET A O 1
ATOM 1318 N N . GLY A 1 177 ? 20.537 33.725 -12.792 1.00 49.25 177 GLY A N 1
ATOM 1319 C CA . GLY A 1 177 ? 21.773 34.385 -13.192 1.00 49.25 177 GLY A CA 1
ATOM 1320 C C . GLY A 1 177 ? 22.241 35.369 -12.123 1.00 49.25 177 GLY A C 1
ATOM 1321 O O . GLY A 1 177 ? 21.441 36.131 -11.580 1.00 49.25 177 GLY A O 1
ATOM 1322 N N . TYR A 1 178 ? 23.531 35.291 -11.808 1.00 48.31 178 TYR A N 1
ATOM 1323 C CA . TYR A 1 178 ? 24.222 36.252 -10.963 1.00 48.31 178 TYR A CA 1
ATOM 1324 C C . TYR A 1 178 ? 23.867 37.676 -11.421 1.00 48.31 178 TYR A C 1
ATOM 1326 O O . TYR A 1 178 ? 24.208 38.064 -12.540 1.00 48.31 178 TYR A O 1
ATOM 1334 N N . LEU A 1 179 ? 23.153 38.411 -10.566 1.00 44.25 179 LEU A N 1
ATOM 1335 C CA . LEU A 1 179 ? 23.131 39.872 -10.567 1.00 44.25 179 LEU A CA 1
ATOM 1336 C C . LEU A 1 179 ? 24.270 40.367 -9.678 1.00 44.25 179 LEU A C 1
ATOM 1338 O O . LEU A 1 179 ? 24.430 39.791 -8.575 1.00 44.25 179 LEU A O 1
#

Secondary structure (DSSP, 8-state):
----B--SS--TT--BSS-HHHHHHHHHHTT----SSHHHHHHHHHHHHHHHGGGGGGBSSEES-SS--SS-SEESEEETTEEEPTT---HHHHHHHHHHHHHHHTT--SS-----PPEEEEEEETTEEEEEE-TT----SS---HHHHHHHGGGBHHHHHHSTTT-SSS--GGGS---

Sequence (179 aa):
MALIVEDGTVVAGADSFSSLIDARALAVNYGLTLPVDDTEAEVKLRQGYLNLLQRERTLQGSRISAVQTGIYPRSSVLNNCFPVDSDVIPNEVKLAQIYASDAINSGAETNGVQTGERLKSFNVAQTTYSETYQDGSRQSTNPSIQGVYNSLYPLTKAGFQASPCGAGGGLSRDNMGYL

Foldseek 3Di:
DWAQAQFLPQGQPGQAPDGLVVLVVLCVVVVFDADPDSVRRSVLLSLLQVLCQVCLVFFDADEPDPRRPGSDQGADWDQLNHGDDSSHDDPLNNQLSSLSSRVVVVPFDRDFDFDDAAWPDWDDDPPDTDTDGDPPGIDDRGDDSVSNCVSCLSRGPNVLCVHPNNPPDDDDVVPPPDD

Radius of gyration: 20.23 Å; Cα contacts (8 Å, |Δi|>4): 287; chains: 1; bounding box: 49×59×50 Å

pLDDT: mean 86.79, std 14.21, range [44.25, 98.06]